Protein AF-A0A962L846-F1 (afdb_monomer)

Radius of gyration: 49.69 Å; Cα contacts (8 Å, |Δi|>4): 137; chains: 1; bounding box: 98×98×112 Å

Solvent-accessible surface area (backbone atoms only — not comparable to full-atom values): 11652 Å² total; per-residue (Å²): 132,90,79,90,72,85,80,80,71,79,87,70,81,76,87,69,78,81,70,77,70,81,78,79,77,70,55,70,68,58,56,50,51,52,52,50,53,50,50,53,51,52,52,50,53,52,49,50,52,50,52,52,50,53,51,51,50,51,51,50,53,52,51,50,54,52,50,61,67,45,52,71,59,78,49,41,64,62,52,52,51,52,52,51,52,50,50,54,47,55,51,48,51,55,50,50,51,54,49,24,67,75,47,45,65,66,41,38,55,52,50,52,53,52,45,68,67,50,65,80,58,88,68,59,38,40,37,37,22,12,57,76,36,44,54,55,36,52,56,53,48,68,73,64,58,84,61,83,85,66,64,64,45,82,42,75,33,82,88,44,56,53,60,19,36,34,41,37,45,92,89,50,76,46,76,48,33,56,69,52,53,49,50,54,53,48,50,55,50,50,56,51,62,77,63,57,78,83,132

Nearest PDB structures (foldseek):
  5b0o-assembly2_F  TM=8.147E-01  e=3.278E-07  Salmonella enterica subsp. enterica serovar Typhimurium str. LT2
  5b0o-assembly4_H  TM=7.219E-01  e=2.773E-05  Salmonella enterica subsp. enterica serovar Typhimurium str. LT2
  8y6v-assembly1_a  TM=5.642E-01  e=3.777E-01  Phikzvirus phiKZ
  9b9q-assembly1_A  TM=4.901E-01  e=1.282E+00  Myxococcus xanthus DK 1622

Sequence (199 aa):
MSDTGEIIQLWQAPFFEQTETPQVEIPVAELRAVAQAHGFQSGREEGLAQGLAEAKEIVHRMAAVADELAQPFRGLDAQVTRELARMAMLLAQQIVRRELAIDSTVVADIVAQAMSTLYKLDGELVVFLNPADAACVRELTAASGVLDGKSWKIVEDASLSPGGCQVKTPTSFVDGSVEKQMEVIFANLIDACDNLPEP

Secondary structure (DSSP, 8-state):
--------PPPPPP-------------HHHHHHHHHHHHHHHHHHHHHHHHHHHHHHHHHHHHHHHHHHHGGGTTHHHHHHHHHHHHHHHHHHHHHHHHHHH-THHHHHHHHHHHHHHTTS-S-EEEEE-HHHHHHHHHHHHHH-TTTTS-EEEEE-TTSPTT-EEEE-SS-EEEE-HHHHHHHHHHHHHHHHHTPPP-

Structure (mmCIF, N/CA/C/O backbone):
data_AF-A0A962L846-F1
#
_entry.id   AF-A0A962L846-F1
#
loop_
_atom_site.group_PDB
_atom_site.id
_atom_site.type_symbol
_atom_site.label_atom_id
_atom_site.label_alt_id
_atom_site.label_comp_id
_atom_site.label_asym_id
_atom_site.label_entity_id
_atom_site.label_seq_id
_atom_site.pdbx_PDB_ins_code
_atom_site.Cartn_x
_atom_site.Cartn_y
_atom_site.Cartn_z
_atom_site.occupancy
_atom_site.B_iso_or_equiv
_atom_site.auth_seq_id
_atom_site.auth_comp_id
_atom_site.auth_asym_id
_atom_site.auth_atom_id
_atom_site.pdbx_PDB_model_num
ATOM 1 N N . MET A 1 1 ? 72.647 87.310 -60.311 1.00 38.88 1 MET A N 1
ATOM 2 C CA . MET A 1 1 ? 72.137 87.277 -58.927 1.00 38.88 1 MET A CA 1
ATOM 3 C C . MET A 1 1 ? 71.158 86.128 -58.857 1.00 38.88 1 MET A C 1
ATOM 5 O O . MET A 1 1 ? 70.461 85.902 -59.836 1.00 38.88 1 MET A O 1
ATOM 9 N N . SER A 1 2 ? 71.253 85.376 -57.771 1.00 44.19 2 SER A N 1
ATOM 10 C CA . SER A 1 2 ? 70.487 84.194 -57.381 1.00 44.19 2 SER A CA 1
ATOM 11 C C . SER A 1 2 ? 69.023 84.213 -57.829 1.00 44.19 2 SER A C 1
ATOM 13 O O . SER A 1 2 ? 68.409 85.269 -57.763 1.00 44.19 2 SER A O 1
ATOM 15 N N . ASP A 1 3 ? 68.451 83.071 -58.211 1.00 42.88 3 ASP A N 1
ATOM 16 C CA . ASP A 1 3 ? 67.553 82.339 -57.309 1.00 42.88 3 ASP A CA 1
ATOM 17 C C . ASP A 1 3 ? 67.085 81.006 -57.924 1.00 42.88 3 ASP A C 1
ATOM 19 O O . ASP A 1 3 ? 66.873 80.858 -59.126 1.00 42.88 3 ASP A O 1
ATOM 23 N N . THR A 1 4 ? 66.978 80.052 -57.019 1.00 51.06 4 THR A N 1
ATOM 24 C CA . THR A 1 4 ? 66.277 78.776 -56.984 1.00 51.06 4 THR A CA 1
ATOM 25 C C . THR A 1 4 ? 65.078 78.654 -57.932 1.00 51.06 4 THR A C 1
ATOM 27 O O . THR A 1 4 ? 64.036 79.273 -57.745 1.00 51.06 4 THR A O 1
ATOM 30 N N . GLY A 1 5 ? 65.187 77.747 -58.898 1.00 47.22 5 GLY A N 1
ATOM 31 C CA . GLY A 1 5 ? 64.045 77.067 -59.498 1.00 47.22 5 GLY A CA 1
ATOM 32 C C . GLY A 1 5 ? 64.318 75.578 -59.389 1.00 47.22 5 GLY A C 1
ATOM 33 O O . GLY A 1 5 ? 65.024 75.024 -60.228 1.00 47.22 5 GLY A O 1
ATOM 34 N N . GLU A 1 6 ? 63.864 74.966 -58.296 1.00 55.84 6 GLU A N 1
ATOM 35 C CA . GLU A 1 6 ? 63.982 73.531 -58.054 1.00 55.84 6 GLU A CA 1
ATOM 36 C C . GLU A 1 6 ? 63.501 72.761 -59.290 1.00 55.84 6 GLU A C 1
ATOM 38 O O . GLU A 1 6 ? 62.393 72.947 -59.795 1.00 55.84 6 GLU A O 1
ATOM 43 N N . ILE A 1 7 ? 64.413 71.955 -59.824 1.00 60.78 7 ILE A N 1
ATOM 44 C CA . ILE A 1 7 ? 64.276 71.238 -61.082 1.00 60.78 7 ILE A CA 1
ATOM 45 C C . ILE A 1 7 ? 63.231 70.143 -60.875 1.00 60.78 7 ILE A C 1
ATOM 47 O O . ILE A 1 7 ? 63.530 69.080 -60.332 1.00 60.78 7 ILE A O 1
ATOM 51 N N . ILE A 1 8 ? 62.008 70.377 -61.345 1.00 63.19 8 ILE A N 1
ATOM 52 C CA . ILE A 1 8 ? 61.020 69.310 -61.492 1.00 63.19 8 ILE A CA 1
ATOM 53 C C . ILE A 1 8 ? 61.398 68.531 -62.756 1.00 63.19 8 ILE A C 1
ATOM 55 O O . ILE A 1 8 ? 60.975 68.863 -63.863 1.00 63.19 8 ILE A O 1
ATOM 59 N N . GLN A 1 9 ? 62.244 67.509 -62.605 1.00 70.25 9 GLN A N 1
ATOM 60 C CA . GLN A 1 9 ? 62.365 66.470 -63.628 1.00 70.25 9 GLN A CA 1
ATOM 61 C C . GLN A 1 9 ? 61.015 65.753 -63.700 1.00 70.25 9 GLN A C 1
ATOM 63 O O . GLN A 1 9 ? 60.532 65.242 -62.686 1.00 70.25 9 GLN A O 1
ATOM 68 N N . LEU A 1 10 ? 60.394 65.735 -64.885 1.00 66.19 10 LEU A N 1
ATOM 69 C CA . LEU A 1 10 ? 59.218 64.904 -65.126 1.00 66.19 10 LEU A CA 1
ATOM 70 C C . LEU A 1 10 ? 59.590 63.467 -64.756 1.00 66.19 10 LEU A C 1
ATOM 72 O O . LEU A 1 10 ? 60.544 62.916 -65.305 1.00 66.19 10 LEU A O 1
ATOM 76 N N . TRP A 1 11 ? 58.854 62.876 -63.818 1.00 78.25 11 TRP A N 1
ATOM 77 C CA . TRP A 1 11 ? 59.073 61.490 -63.439 1.00 78.25 11 TRP A CA 1
ATOM 78 C C . TRP A 1 11 ? 58.942 60.598 -64.682 1.00 78.25 11 TRP A C 1
ATOM 80 O O . TRP A 1 11 ? 57.891 60.565 -65.324 1.00 78.25 11 TRP A O 1
ATOM 90 N N . GLN A 1 12 ? 60.020 59.896 -65.031 1.00 74.19 12 GLN A N 1
ATOM 91 C CA . GLN A 1 12 ? 60.002 58.807 -66.000 1.00 74.19 12 GLN A CA 1
ATOM 92 C C . GLN A 1 12 ? 60.030 57.497 -65.222 1.00 74.19 12 GLN A C 1
ATOM 94 O O . GLN A 1 12 ? 60.928 57.275 -64.408 1.00 74.19 12 GLN A O 1
ATOM 99 N N . ALA A 1 13 ? 59.040 56.640 -65.471 1.00 74.25 13 ALA A N 1
ATOM 100 C CA . ALA A 1 13 ? 59.028 55.298 -64.912 1.00 74.25 13 ALA A CA 1
ATOM 101 C C . ALA A 1 13 ? 60.342 54.588 -65.293 1.00 74.25 13 ALA A C 1
ATOM 103 O O . ALA A 1 13 ? 60.663 54.543 -66.485 1.00 74.25 13 ALA A O 1
ATOM 104 N N . PRO A 1 14 ? 61.115 54.051 -64.330 1.00 74.00 14 PRO A N 1
ATOM 105 C CA . PRO A 1 14 ? 62.287 53.257 -64.662 1.00 74.00 14 PRO A CA 1
ATOM 106 C C . PRO A 1 14 ? 61.841 52.059 -65.502 1.00 74.00 14 PRO A C 1
ATOM 108 O O . PRO A 1 14 ? 60.817 51.436 -65.214 1.00 74.00 14 PRO A O 1
ATOM 111 N N . PHE A 1 15 ? 62.581 51.772 -66.573 1.00 67.00 15 PHE A N 1
ATOM 112 C CA . PHE A 1 15 ? 62.302 50.625 -67.425 1.00 67.00 15 PHE A CA 1
ATOM 113 C C . PHE A 1 15 ? 62.498 49.352 -66.599 1.00 67.00 15 PHE A C 1
ATOM 115 O O . PHE A 1 15 ? 63.623 48.984 -66.265 1.00 67.00 15 PHE A O 1
ATOM 122 N N . PHE A 1 16 ? 61.392 48.710 -66.234 1.00 66.12 16 PHE A N 1
ATOM 123 C CA . PHE A 1 16 ? 61.413 47.364 -65.693 1.00 66.12 16 PHE A CA 1
ATOM 124 C C . PHE A 1 16 ? 61.515 46.407 -66.878 1.00 66.12 16 PHE A C 1
ATOM 126 O O . PHE A 1 16 ? 60.635 46.403 -67.741 1.00 66.12 16 PHE A O 1
ATOM 133 N N . GLU A 1 17 ? 62.581 45.605 -66.927 1.00 62.72 17 GLU A N 1
ATOM 134 C CA . GLU A 1 17 ? 62.575 44.386 -67.735 1.00 62.72 17 GLU A CA 1
ATOM 135 C C . GLU A 1 17 ? 61.303 43.621 -67.378 1.00 62.72 17 GLU A C 1
ATOM 137 O O . GLU A 1 17 ? 61.024 43.384 -66.199 1.00 62.72 17 GLU A O 1
ATOM 142 N N . GLN A 1 18 ? 60.497 43.301 -68.390 1.00 61.69 18 GLN A N 1
ATOM 143 C CA . GLN A 1 18 ? 59.394 42.374 -68.218 1.00 61.69 18 GLN A CA 1
ATOM 144 C C . GLN A 1 18 ? 60.017 41.062 -67.752 1.00 61.69 18 GLN A C 1
ATOM 146 O O . GLN A 1 18 ? 60.546 40.299 -68.554 1.00 61.69 18 GLN A O 1
ATOM 151 N N . THR A 1 19 ? 60.003 40.814 -66.445 1.00 53.78 19 THR A N 1
ATOM 152 C CA . THR A 1 19 ? 60.177 39.466 -65.939 1.00 53.78 19 THR A CA 1
ATOM 153 C C . THR A 1 19 ? 59.020 38.687 -66.535 1.00 53.78 19 THR A C 1
ATOM 155 O O . THR A 1 19 ? 57.864 38.960 -66.214 1.00 53.78 19 THR A O 1
ATOM 158 N N . GLU A 1 20 ? 59.326 37.791 -67.479 1.00 55.75 20 GLU A N 1
ATOM 159 C CA . GLU A 1 20 ? 58.406 36.741 -67.901 1.00 55.75 20 GLU A CA 1
ATOM 160 C C . GLU A 1 20 ? 57.853 36.149 -66.612 1.00 55.75 20 GLU A C 1
ATOM 162 O O . GLU A 1 20 ? 58.571 35.513 -65.835 1.00 55.75 20 GLU A O 1
ATOM 167 N N . THR A 1 21 ? 56.595 36.464 -66.315 1.00 51.06 21 THR A N 1
ATOM 168 C CA . THR A 1 21 ? 55.894 35.806 -65.232 1.00 51.06 21 THR A CA 1
ATOM 169 C C . THR A 1 21 ? 55.977 34.330 -65.576 1.00 51.06 21 THR A C 1
ATOM 171 O O . THR A 1 21 ? 55.553 33.971 -66.676 1.00 51.06 21 THR A O 1
ATOM 174 N N . PRO A 1 22 ? 56.563 33.470 -64.721 1.00 55.31 22 PRO A N 1
ATOM 175 C CA . PRO A 1 22 ? 56.600 32.053 -65.021 1.00 55.31 22 PRO A CA 1
ATOM 176 C C . PRO A 1 22 ? 55.148 31.606 -65.174 1.00 55.31 22 PRO A C 1
ATOM 178 O O . PRO A 1 22 ? 54.398 31.540 -64.198 1.00 55.31 22 PRO A O 1
ATOM 181 N N . GLN A 1 23 ? 54.724 31.393 -66.421 1.00 56.53 23 GLN A N 1
ATOM 182 C CA . GLN A 1 23 ? 53.413 30.863 -66.736 1.00 56.53 23 GLN A CA 1
ATOM 183 C C . GLN A 1 23 ? 53.464 29.400 -66.325 1.00 56.53 23 GLN A C 1
ATOM 185 O O . GLN A 1 23 ? 53.879 28.529 -67.084 1.00 56.53 23 GLN A O 1
ATOM 190 N N . VAL A 1 24 ? 53.098 29.133 -65.074 1.00 62.62 24 VAL A N 1
ATOM 191 C CA . VAL A 1 24 ? 52.807 27.776 -64.628 1.00 62.62 24 VAL A CA 1
ATOM 192 C C . VAL A 1 24 ? 51.498 27.380 -65.310 1.00 62.62 24 VAL A C 1
ATOM 194 O O . VAL A 1 24 ? 50.413 27.534 -64.752 1.00 62.62 24 VAL A O 1
ATOM 197 N N . GLU A 1 25 ? 51.588 26.938 -66.564 1.00 61.12 25 GLU A N 1
ATOM 198 C CA . GLU A 1 25 ? 50.485 26.312 -67.286 1.00 61.12 25 GLU A CA 1
ATOM 199 C C . GLU A 1 25 ? 50.239 24.938 -66.669 1.00 61.12 25 GLU A C 1
ATOM 201 O O . GLU A 1 25 ? 50.739 23.916 -67.134 1.00 61.12 25 GLU A O 1
ATOM 206 N N . ILE A 1 26 ? 49.481 24.904 -65.573 1.00 64.56 26 ILE A N 1
ATOM 207 C CA . ILE A 1 26 ? 48.953 23.640 -65.068 1.00 64.56 26 ILE A CA 1
ATOM 208 C C . ILE A 1 26 ? 47.960 23.138 -66.125 1.00 64.56 26 ILE A C 1
ATOM 210 O O . ILE A 1 26 ? 46.996 23.853 -66.431 1.00 64.56 26 ILE A O 1
ATOM 214 N N . PRO A 1 27 ? 48.146 21.933 -66.690 1.00 80.81 27 PRO A N 1
ATOM 215 C CA . PRO A 1 27 ? 47.215 21.387 -67.661 1.00 80.81 27 PRO A CA 1
ATOM 216 C C . PRO A 1 27 ? 45.807 21.355 -67.060 1.00 80.81 27 PRO A C 1
ATOM 218 O O . PRO A 1 27 ? 45.586 20.796 -65.986 1.00 80.81 27 PRO A O 1
ATOM 221 N N . VAL A 1 28 ? 44.824 21.920 -67.766 1.00 80.50 28 VAL A N 1
ATOM 222 C CA . VAL A 1 28 ? 43.424 22.019 -67.300 1.00 80.50 28 VAL A CA 1
ATOM 223 C C . VAL A 1 28 ? 42.855 20.656 -66.864 1.00 80.50 28 VAL A C 1
ATOM 225 O O . VAL A 1 28 ? 42.007 20.583 -65.975 1.00 80.50 28 VAL A O 1
ATOM 228 N N . ALA A 1 29 ? 43.343 19.562 -67.456 1.00 83.12 29 ALA A N 1
ATOM 229 C CA . ALA A 1 29 ? 42.991 18.195 -67.080 1.00 83.12 29 ALA A CA 1
ATOM 230 C C . ALA A 1 29 ? 43.442 17.817 -65.656 1.00 83.12 29 ALA A C 1
ATOM 232 O O . ALA A 1 29 ? 42.687 17.182 -64.922 1.00 83.12 29 ALA A O 1
ATOM 233 N N . GLU A 1 30 ? 44.640 18.235 -65.253 1.00 83.75 30 GLU A N 1
ATOM 234 C CA . GLU A 1 30 ? 45.233 17.933 -63.950 1.00 83.75 30 GLU A CA 1
ATOM 235 C C . GLU A 1 30 ? 44.530 18.727 -62.839 1.00 83.75 30 GLU A C 1
ATOM 237 O O . GLU A 1 30 ? 44.128 18.162 -61.822 1.00 83.75 30 GLU A O 1
ATOM 242 N N . LEU A 1 31 ? 44.223 20.004 -63.099 1.00 85.75 31 LEU A N 1
ATOM 243 C CA . LEU A 1 31 ? 43.403 20.834 -62.211 1.00 85.75 31 LEU A CA 1
ATOM 244 C C . LEU A 1 31 ? 42.002 20.235 -61.998 1.00 85.75 31 LEU A C 1
ATOM 246 O O . LEU A 1 31 ? 41.483 20.222 -60.881 1.00 85.75 31 LEU A O 1
ATOM 250 N N . ARG A 1 32 ? 41.392 19.697 -63.062 1.00 88.81 32 ARG A N 1
ATOM 251 C CA . ARG A 1 32 ? 40.075 19.050 -62.990 1.00 88.81 32 ARG A CA 1
ATOM 252 C C . ARG A 1 32 ? 40.116 17.761 -62.172 1.00 88.81 32 ARG A C 1
ATOM 254 O O . ARG A 1 32 ? 39.193 17.525 -61.397 1.00 88.81 32 ARG A O 1
ATOM 261 N N . ALA A 1 33 ? 41.168 16.957 -62.318 1.00 89.44 33 ALA A N 1
ATOM 262 C CA . ALA A 1 33 ? 41.351 15.729 -61.548 1.00 89.44 33 ALA A CA 1
ATOM 263 C C . ALA A 1 33 ? 41.526 16.019 -60.048 1.00 89.44 33 ALA A C 1
ATOM 265 O O . ALA A 1 33 ? 40.864 15.388 -59.224 1.00 89.44 33 ALA A O 1
ATOM 266 N N . VAL A 1 34 ? 42.337 17.023 -59.693 1.00 90.50 34 VAL A N 1
ATOM 267 C CA . VAL A 1 34 ? 42.520 17.457 -58.296 1.00 90.50 34 VAL A CA 1
ATOM 268 C C . VAL A 1 34 ? 41.212 17.993 -57.709 1.00 90.50 34 VAL A C 1
ATOM 270 O O . VAL A 1 34 ? 40.826 17.591 -56.613 1.00 90.50 34 VAL A O 1
ATOM 273 N N . ALA A 1 35 ? 40.482 18.836 -58.446 1.00 91.31 35 ALA A N 1
ATOM 274 C CA . ALA A 1 35 ? 39.194 19.365 -57.998 1.00 91.31 35 ALA A CA 1
ATOM 275 C C . ALA A 1 35 ? 38.137 18.262 -57.801 1.00 91.31 35 ALA A C 1
ATOM 277 O O . ALA A 1 35 ? 37.380 18.300 -56.832 1.00 91.31 35 ALA A O 1
ATOM 278 N N . GLN A 1 36 ? 38.098 17.257 -58.684 1.00 93.44 36 GLN A N 1
ATOM 279 C CA . GLN A 1 36 ? 37.201 16.106 -58.551 1.00 93.44 36 GLN A CA 1
ATOM 280 C C . GLN A 1 36 ? 37.561 15.230 -57.349 1.00 93.44 36 GLN A C 1
ATOM 282 O O . GLN A 1 36 ? 36.668 14.860 -56.592 1.00 93.44 36 GLN A O 1
ATOM 287 N N . ALA A 1 37 ? 38.846 14.925 -57.148 1.00 93.62 37 ALA A N 1
ATOM 288 C CA . ALA A 1 37 ? 39.304 14.135 -56.007 1.00 93.62 37 ALA A CA 1
ATOM 289 C C . ALA A 1 37 ? 39.001 14.843 -54.678 1.00 93.62 37 ALA A C 1
ATOM 291 O O . ALA A 1 37 ? 38.439 14.233 -53.769 1.00 93.62 37 ALA A O 1
ATOM 292 N N . HIS A 1 38 ? 39.292 16.144 -54.598 1.00 93.44 38 HIS A N 1
ATOM 293 C CA . HIS A 1 38 ? 38.995 16.959 -53.423 1.00 93.44 38 HIS A CA 1
ATOM 294 C C . HIS A 1 38 ? 37.485 17.053 -53.160 1.00 93.44 38 HIS A C 1
ATOM 296 O O . 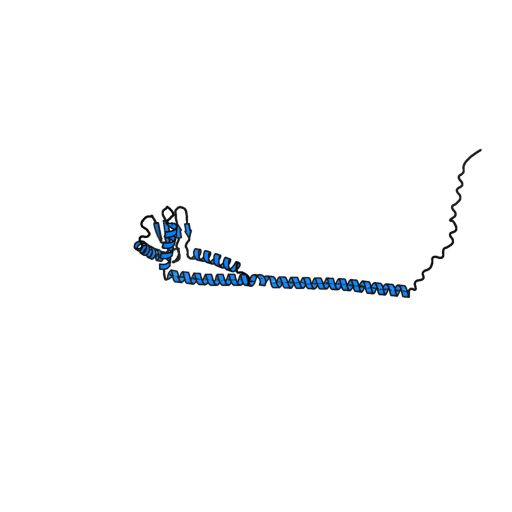HIS A 1 38 ? 37.040 16.843 -52.035 1.00 93.44 38 HIS A O 1
ATOM 302 N N . GLY A 1 39 ? 36.675 17.309 -54.194 1.00 94.56 39 GLY A N 1
ATOM 303 C CA . GLY A 1 39 ? 35.215 17.361 -54.067 1.00 94.56 39 GLY A CA 1
ATOM 304 C C . GLY A 1 39 ? 34.604 16.021 -53.651 1.00 94.56 39 GLY A C 1
ATOM 305 O O . GLY A 1 39 ? 33.706 15.989 -52.814 1.00 94.56 39 GLY A O 1
ATOM 306 N N . PHE A 1 40 ? 35.122 14.908 -54.178 1.00 95.62 40 PHE A N 1
ATOM 307 C CA . PHE A 1 40 ? 34.694 13.566 -53.783 1.00 95.62 40 PHE A CA 1
ATOM 308 C C . PHE A 1 40 ? 35.039 13.266 -52.322 1.00 95.62 40 PHE A C 1
ATOM 310 O O . PHE A 1 40 ? 34.213 12.712 -51.598 1.00 95.62 40 PHE A O 1
ATOM 317 N N . GLN A 1 41 ? 36.239 13.644 -51.877 1.00 95.69 41 GLN A N 1
ATOM 318 C CA . GLN A 1 41 ? 36.660 13.428 -50.498 1.00 95.69 41 GLN A CA 1
ATOM 319 C C . GLN A 1 41 ? 35.863 14.295 -49.512 1.00 95.69 41 GLN A C 1
ATOM 321 O O . GLN A 1 41 ? 35.310 13.743 -48.563 1.00 95.69 41 GLN A O 1
ATOM 326 N N . SER A 1 42 ? 35.700 15.594 -49.792 1.00 94.94 42 SER A N 1
ATOM 327 C CA . SER A 1 42 ? 34.868 16.503 -48.984 1.00 94.94 42 SER A CA 1
ATOM 328 C C . SER A 1 42 ? 33.425 16.006 -48.903 1.00 94.94 42 SER A C 1
ATOM 330 O O . SER A 1 42 ? 32.889 15.832 -47.815 1.00 94.94 42 SER A O 1
ATOM 332 N N . GLY A 1 43 ? 32.816 15.662 -50.045 1.00 96.19 43 GLY A N 1
ATOM 333 C CA . GLY A 1 43 ? 31.439 15.165 -50.083 1.00 96.19 43 GLY A CA 1
ATOM 334 C C . GLY A 1 43 ? 31.252 13.837 -49.342 1.00 96.19 43 GLY A C 1
ATOM 335 O O . GLY A 1 43 ? 30.210 13.609 -48.729 1.00 96.19 43 GLY A O 1
ATOM 336 N N . ARG A 1 44 ? 32.268 12.964 -49.343 1.00 96.25 44 ARG A N 1
ATOM 337 C CA . ARG A 1 44 ? 32.248 11.718 -48.567 1.00 96.25 44 ARG A CA 1
ATOM 338 C C . ARG A 1 44 ? 32.320 11.980 -47.063 1.00 96.25 44 ARG A C 1
ATOM 340 O O . ARG A 1 44 ? 31.596 11.329 -46.313 1.00 96.25 44 ARG A O 1
ATOM 347 N N . GLU A 1 45 ? 33.193 12.882 -46.626 1.00 96.31 45 GLU A N 1
ATOM 348 C CA . GLU A 1 45 ? 33.349 13.240 -45.212 1.00 96.31 45 GLU A CA 1
ATOM 349 C C . GLU A 1 45 ? 32.100 13.955 -44.680 1.00 96.31 45 GLU A C 1
ATOM 351 O O . GLU A 1 45 ? 31.566 13.566 -43.640 1.00 96.31 45 GLU A O 1
ATOM 356 N N . GLU A 1 46 ? 31.571 14.920 -45.435 1.00 95.69 46 GLU A N 1
ATOM 357 C CA . GLU A 1 46 ? 30.329 15.633 -45.121 1.00 95.69 46 GLU A CA 1
ATOM 358 C C . GLU A 1 46 ? 29.125 14.686 -45.076 1.00 95.69 46 GLU A C 1
ATOM 360 O O . GLU A 1 46 ? 28.365 14.709 -44.108 1.00 95.69 46 GLU A O 1
ATOM 365 N N . GLY A 1 47 ? 28.975 13.802 -46.069 1.00 96.69 47 GLY A N 1
ATOM 366 C CA . GLY A 1 47 ? 27.887 12.824 -46.106 1.00 96.69 47 GLY A CA 1
ATOM 367 C C . GLY A 1 47 ? 27.954 11.814 -44.957 1.00 96.69 47 GLY A C 1
ATOM 368 O O . GLY A 1 47 ? 26.927 11.471 -44.372 1.00 96.69 47 GLY A O 1
ATOM 369 N N . LEU A 1 48 ? 29.159 11.372 -44.575 1.00 97.06 48 LEU A N 1
ATOM 370 C CA . LEU A 1 48 ? 29.347 10.507 -43.409 1.00 97.06 48 LEU A CA 1
ATOM 371 C C . LEU A 1 48 ? 28.979 11.237 -42.112 1.00 97.06 48 LEU A C 1
ATOM 373 O O . LEU A 1 48 ? 28.290 10.670 -41.264 1.00 97.06 48 LEU A O 1
ATOM 377 N N . ALA A 1 49 ? 29.418 12.488 -41.953 1.00 96.81 49 ALA A N 1
ATOM 378 C CA . ALA A 1 49 ? 29.118 13.294 -40.775 1.00 96.81 49 ALA A CA 1
ATOM 379 C C . ALA A 1 49 ? 27.612 13.572 -40.639 1.00 96.81 49 ALA A C 1
ATOM 381 O O . ALA A 1 49 ? 27.060 13.400 -39.551 1.00 96.81 49 ALA A O 1
ATOM 382 N N . GLN A 1 50 ? 26.943 13.933 -41.738 1.00 96.69 50 GLN A N 1
ATOM 383 C CA . GLN A 1 50 ? 25.492 14.140 -41.782 1.00 96.69 50 GLN A CA 1
ATOM 384 C C . GLN A 1 50 ? 24.734 12.848 -41.473 1.00 96.69 50 GLN A C 1
ATOM 386 O O . GLN A 1 50 ? 23.902 12.838 -40.569 1.00 96.69 50 GLN A O 1
ATOM 391 N N . GLY A 1 51 ? 25.086 11.733 -42.121 1.00 96.75 51 GLY A N 1
ATOM 392 C CA . GLY A 1 51 ? 24.439 10.443 -41.869 1.00 96.75 51 GLY A CA 1
ATOM 393 C C . GLY A 1 51 ? 24.596 9.969 -40.420 1.00 96.75 51 GLY A C 1
ATOM 394 O O . GLY A 1 51 ? 23.652 9.449 -39.826 1.00 96.75 51 GLY A O 1
ATOM 395 N N . LEU A 1 52 ? 25.763 10.195 -39.805 1.00 97.12 52 LEU A N 1
ATOM 396 C CA . LEU A 1 52 ? 25.973 9.906 -38.383 1.00 97.12 52 LEU A CA 1
ATOM 397 C C . LEU A 1 52 ? 25.144 10.816 -37.470 1.00 97.12 52 LEU A C 1
ATOM 399 O O . LEU A 1 52 ? 24.679 10.355 -36.427 1.00 97.12 52 LEU A O 1
ATOM 403 N N . ALA A 1 53 ? 24.977 12.091 -37.825 1.00 96.69 53 ALA A N 1
ATOM 404 C CA . ALA A 1 53 ? 24.149 13.023 -37.066 1.00 96.69 53 ALA A CA 1
ATOM 405 C C . ALA A 1 53 ? 22.665 12.626 -37.123 1.00 96.69 53 ALA A C 1
ATOM 407 O O . ALA A 1 53 ? 22.032 12.499 -36.076 1.00 96.69 53 ALA A O 1
ATOM 408 N N . GLU A 1 54 ? 22.144 12.330 -38.314 1.00 97.06 54 GLU A N 1
ATOM 409 C CA . GLU A 1 54 ? 20.764 11.874 -38.517 1.00 97.06 54 GLU A CA 1
ATOM 410 C C . GLU A 1 54 ? 20.492 10.548 -37.797 1.00 97.06 54 GLU A C 1
ATOM 412 O O . GLU A 1 54 ? 19.496 10.413 -37.084 1.00 97.06 54 GLU A O 1
ATOM 417 N N . ALA A 1 55 ? 21.404 9.575 -37.904 1.00 96.62 55 ALA A N 1
ATOM 418 C CA . ALA A 1 55 ? 21.269 8.295 -37.214 1.00 96.62 55 ALA A CA 1
ATOM 419 C C . ALA A 1 55 ? 21.225 8.469 -35.688 1.00 96.62 55 ALA A C 1
ATOM 421 O O . ALA A 1 55 ? 20.395 7.851 -35.019 1.00 96.62 55 ALA A O 1
ATOM 422 N N . LYS A 1 56 ? 22.081 9.336 -35.128 1.00 96.75 56 LYS A N 1
ATOM 423 C CA . LYS A 1 56 ? 22.057 9.663 -33.693 1.00 96.75 56 LYS A CA 1
ATOM 424 C C . LYS A 1 56 ? 20.737 10.296 -33.281 1.00 96.75 56 LYS A C 1
ATOM 426 O O . LYS A 1 56 ? 20.209 9.944 -32.230 1.00 96.75 56 LYS A O 1
ATOM 431 N N . GLU A 1 57 ? 20.199 11.199 -34.093 1.00 96.94 57 GLU A N 1
ATOM 432 C CA . GLU A 1 57 ? 18.919 11.839 -33.810 1.00 96.94 57 GLU A CA 1
ATOM 433 C C . GLU A 1 57 ? 17.767 10.825 -33.809 1.00 96.94 57 GLU A C 1
ATOM 435 O O . GLU A 1 57 ? 16.947 10.824 -32.891 1.00 96.94 57 GLU A O 1
ATOM 440 N N . ILE A 1 58 ? 17.736 9.909 -34.781 1.00 96.44 58 ILE A N 1
ATOM 441 C CA . ILE A 1 58 ? 16.733 8.838 -34.849 1.00 96.44 58 ILE A CA 1
ATOM 442 C C . ILE A 1 58 ? 16.824 7.929 -33.620 1.00 96.44 58 ILE A C 1
ATOM 444 O O . ILE A 1 58 ? 15.803 7.656 -32.989 1.00 96.44 58 ILE A O 1
ATOM 448 N N . VAL A 1 59 ? 18.032 7.496 -33.246 1.00 97.00 59 VAL A N 1
ATOM 449 C CA . VAL A 1 59 ? 18.247 6.666 -32.050 1.00 97.00 59 VAL A CA 1
ATOM 450 C C . VAL A 1 59 ? 17.798 7.403 -30.791 1.00 97.00 59 VAL A C 1
ATOM 452 O O . VAL A 1 59 ? 17.134 6.808 -29.946 1.00 97.00 59 VAL A O 1
ATOM 455 N N . HIS A 1 60 ? 18.100 8.697 -30.673 1.00 96.19 60 HIS A N 1
ATOM 456 C CA . HIS A 1 60 ? 17.683 9.496 -29.525 1.00 96.19 60 HIS A CA 1
ATOM 457 C C . HIS A 1 60 ? 16.157 9.615 -29.433 1.00 96.19 60 HIS A C 1
ATOM 459 O O . HIS A 1 60 ? 15.590 9.411 -28.362 1.00 96.19 60 HIS A O 1
ATOM 465 N N . ARG A 1 61 ? 15.478 9.859 -30.561 1.00 96.00 61 ARG A N 1
ATOM 466 C CA . ARG A 1 61 ? 14.008 9.875 -30.619 1.00 96.00 61 ARG A CA 1
ATOM 467 C C . ARG A 1 61 ? 13.413 8.517 -30.253 1.00 96.00 61 ARG A C 1
ATOM 469 O O . ARG A 1 61 ? 12.464 8.466 -29.481 1.00 96.00 61 ARG A O 1
ATOM 476 N N . MET A 1 62 ? 13.973 7.419 -30.761 1.00 96.19 62 MET A N 1
ATOM 477 C CA . MET A 1 62 ? 13.511 6.070 -30.416 1.00 96.19 62 MET A CA 1
ATOM 478 C C . MET A 1 62 ? 13.704 5.749 -28.934 1.00 96.19 62 MET A C 1
ATOM 480 O O . MET A 1 62 ? 12.807 5.173 -28.323 1.00 96.19 62 MET A O 1
ATOM 484 N N . ALA A 1 63 ? 14.837 6.143 -28.350 1.00 94.31 63 ALA A N 1
ATOM 485 C CA . ALA A 1 63 ? 15.087 5.982 -26.923 1.00 94.31 63 ALA A CA 1
ATOM 486 C C . ALA A 1 63 ? 14.073 6.774 -26.084 1.00 94.31 63 ALA A C 1
ATOM 488 O O . ALA A 1 63 ? 13.504 6.219 -25.151 1.00 94.31 63 ALA A O 1
ATOM 489 N N . ALA A 1 64 ? 13.775 8.020 -26.468 1.00 94.56 64 ALA A N 1
ATOM 490 C CA . ALA A 1 64 ? 12.770 8.837 -25.789 1.00 94.56 64 ALA A CA 1
ATOM 491 C C . ALA A 1 64 ? 11.373 8.194 -25.831 1.00 94.56 64 ALA A C 1
ATOM 493 O O . ALA A 1 64 ? 10.720 8.080 -24.799 1.00 94.56 64 ALA A O 1
ATOM 494 N N . VAL A 1 65 ? 10.946 7.695 -26.997 1.00 95.44 65 VAL A N 1
ATOM 495 C CA . VAL A 1 65 ? 9.665 6.978 -27.133 1.00 95.44 65 VAL A CA 1
ATOM 496 C C . VAL A 1 65 ? 9.641 5.715 -26.267 1.00 95.44 65 VAL A C 1
ATOM 498 O O . VAL A 1 65 ? 8.637 5.428 -25.619 1.00 95.44 65 VAL A O 1
ATOM 501 N N . ALA A 1 66 ? 10.735 4.951 -26.233 1.00 92.75 66 ALA A N 1
ATOM 502 C CA . ALA A 1 66 ? 10.826 3.758 -25.397 1.00 92.75 66 ALA A CA 1
ATOM 503 C C . ALA A 1 66 ? 10.742 4.096 -23.899 1.00 92.75 66 ALA A C 1
ATOM 505 O O . ALA A 1 66 ? 10.063 3.392 -23.151 1.00 92.75 66 ALA A O 1
ATOM 506 N N . ASP A 1 67 ? 11.380 5.184 -23.465 1.00 90.38 67 ASP A N 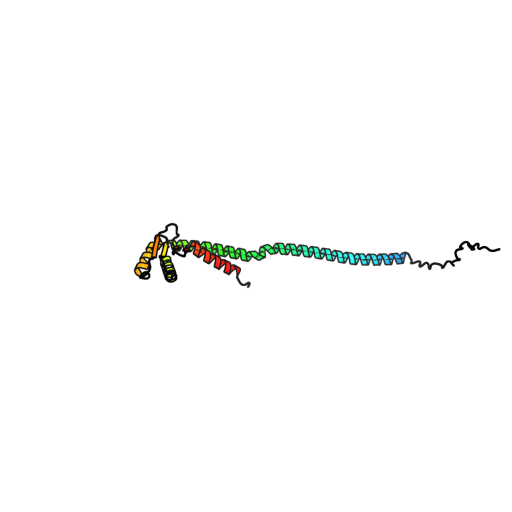1
ATOM 507 C CA . ASP A 1 67 ? 11.323 5.645 -22.078 1.00 90.38 67 ASP A CA 1
ATOM 508 C C . ASP A 1 67 ? 9.929 6.136 -21.675 1.00 90.38 67 ASP A C 1
ATOM 510 O O . ASP A 1 67 ? 9.469 5.798 -20.578 1.00 90.38 67 ASP A O 1
ATOM 514 N N . GLU A 1 68 ? 9.243 6.873 -22.554 1.00 89.31 68 GLU A N 1
ATOM 515 C CA . GLU A 1 68 ? 7.849 7.293 -22.358 1.00 89.31 68 GLU A CA 1
ATOM 516 C C . GLU A 1 68 ? 6.912 6.086 -22.244 1.00 89.31 68 GLU A C 1
ATOM 518 O O . GLU A 1 68 ? 6.053 6.047 -21.363 1.00 89.31 68 GLU A O 1
ATOM 523 N N . LEU A 1 69 ? 7.111 5.060 -23.077 1.00 88.31 69 LEU A N 1
ATOM 524 C CA . LEU A 1 69 ? 6.341 3.818 -23.000 1.00 88.31 69 LEU A CA 1
ATOM 525 C C . LEU A 1 69 ? 6.642 3.020 -21.728 1.00 88.31 69 LEU A C 1
ATOM 527 O O . LEU A 1 69 ? 5.740 2.377 -21.200 1.00 88.31 69 LEU A O 1
ATOM 531 N N . ALA A 1 70 ? 7.876 3.058 -21.220 1.00 87.56 70 ALA A N 1
ATOM 532 C CA . ALA A 1 70 ? 8.265 2.361 -19.996 1.00 87.56 70 ALA A CA 1
ATOM 533 C C . ALA A 1 70 ? 7.768 3.066 -18.723 1.00 87.56 70 ALA A C 1
ATOM 535 O O . ALA A 1 70 ? 7.500 2.409 -17.718 1.00 87.56 70 ALA A O 1
ATOM 536 N N . GLN A 1 71 ? 7.633 4.395 -18.743 1.00 82.62 71 GLN A N 1
ATOM 537 C CA . GLN A 1 71 ? 7.230 5.211 -17.594 1.00 82.62 71 GLN A CA 1
ATOM 538 C C . GLN A 1 71 ? 5.960 4.727 -16.860 1.00 82.62 71 GLN A C 1
ATOM 540 O O . GLN A 1 71 ? 6.040 4.580 -15.639 1.00 82.62 71 GLN A O 1
ATOM 545 N N . PRO A 1 72 ? 4.823 4.425 -17.523 1.00 78.44 72 PRO A N 1
ATOM 546 C CA . PRO A 1 72 ? 3.620 3.946 -16.835 1.00 78.44 72 PRO A CA 1
ATOM 547 C C . PRO A 1 72 ? 3.805 2.582 -16.156 1.00 78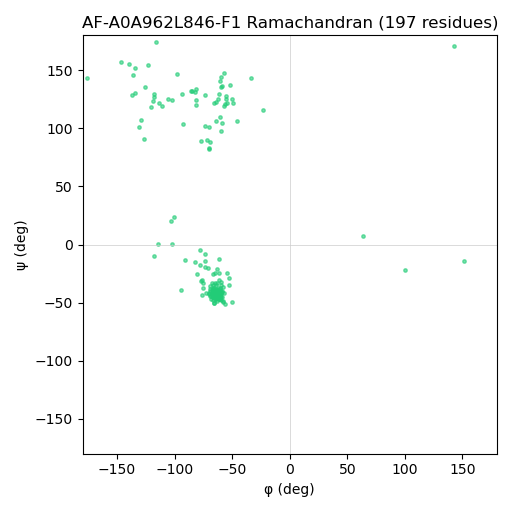.44 72 PRO A C 1
ATOM 549 O O . PRO A 1 72 ? 3.112 2.288 -15.186 1.00 78.44 72 PRO A O 1
ATOM 552 N N . PHE A 1 73 ? 4.750 1.757 -16.618 1.00 81.44 73 PHE A N 1
ATOM 553 C CA . PHE A 1 73 ? 5.009 0.446 -16.021 1.00 81.44 73 PHE A CA 1
ATOM 554 C C . PHE A 1 73 ? 5.875 0.525 -14.762 1.00 81.44 73 PHE A C 1
ATOM 556 O O . PHE A 1 73 ? 5.740 -0.330 -13.893 1.00 81.44 73 PHE A O 1
ATOM 563 N N . ARG A 1 74 ? 6.707 1.568 -14.606 1.00 78.31 74 ARG A N 1
ATOM 564 C CA . ARG A 1 74 ? 7.624 1.703 -13.453 1.00 78.31 74 ARG A CA 1
ATOM 565 C C . ARG A 1 74 ? 6.904 1.828 -12.103 1.00 78.31 74 ARG A C 1
ATOM 567 O O . ARG A 1 74 ? 7.513 1.559 -11.079 1.00 78.31 74 ARG A O 1
ATOM 574 N N . GLY A 1 75 ? 5.633 2.237 -12.093 1.00 78.25 75 GLY A N 1
ATOM 575 C CA . GLY A 1 75 ? 4.820 2.364 -10.875 1.00 78.25 75 GLY A CA 1
ATOM 576 C C . GLY A 1 75 ? 3.631 1.406 -10.800 1.00 78.25 75 GLY A C 1
ATOM 577 O O . GLY A 1 75 ? 2.875 1.460 -9.830 1.00 78.25 75 GLY A O 1
ATOM 578 N N . LEU A 1 76 ? 3.439 0.552 -11.812 1.00 85.38 76 LEU A N 1
ATOM 579 C CA . LEU A 1 76 ? 2.248 -0.288 -11.911 1.00 85.38 76 LEU A CA 1
ATOM 580 C C . LEU A 1 76 ? 2.200 -1.327 -10.788 1.00 85.38 76 LEU A C 1
ATOM 582 O O . LEU A 1 76 ? 1.147 -1.509 -10.187 1.00 85.38 76 LEU A O 1
ATOM 586 N N . ASP A 1 77 ? 3.331 -1.944 -10.449 1.00 81.56 77 ASP A N 1
ATOM 587 C CA . ASP A 1 77 ? 3.394 -2.942 -9.375 1.00 81.56 77 ASP A CA 1
ATOM 588 C C . ASP A 1 77 ? 3.052 -2.335 -8.010 1.00 81.56 77 ASP A C 1
ATOM 590 O O . ASP A 1 77 ? 2.256 -2.902 -7.257 1.00 81.56 77 ASP A O 1
ATOM 594 N N . ALA A 1 78 ? 3.573 -1.141 -7.712 1.00 81.88 78 ALA A N 1
AT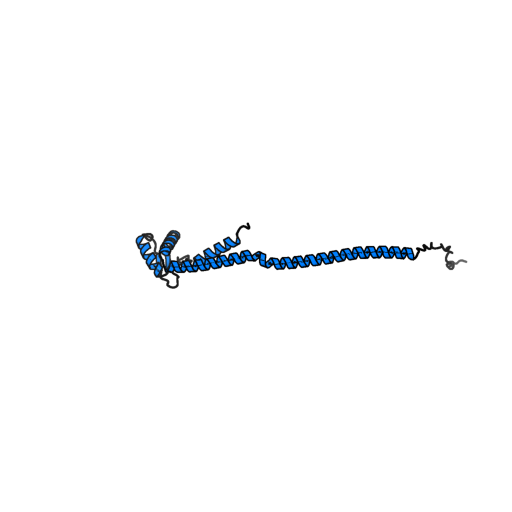OM 595 C CA . ALA A 1 78 ? 3.238 -0.413 -6.490 1.00 81.88 78 ALA A CA 1
ATOM 596 C C . ALA A 1 78 ? 1.749 -0.030 -6.456 1.00 81.88 78 ALA A C 1
ATOM 598 O O . ALA A 1 78 ? 1.078 -0.196 -5.434 1.00 81.88 78 ALA A O 1
ATOM 599 N N . GLN A 1 79 ? 1.199 0.423 -7.588 1.00 84.56 79 GLN A N 1
ATOM 600 C CA . GLN A 1 79 ? -0.218 0.760 -7.705 1.00 84.56 79 GLN A CA 1
ATOM 601 C C . GLN A 1 79 ? -1.116 -0.469 -7.503 1.00 84.56 79 GLN A C 1
ATOM 603 O O . GLN A 1 79 ? -2.074 -0.411 -6.733 1.00 84.56 79 GLN A O 1
ATOM 608 N N . VAL A 1 80 ? -0.800 -1.587 -8.157 1.00 87.88 80 VAL A N 1
ATOM 609 C CA . VAL A 1 80 ? -1.551 -2.844 -8.034 1.00 87.88 80 VAL A CA 1
ATOM 610 C C . VAL A 1 80 ? -1.474 -3.371 -6.605 1.00 87.88 80 VAL A C 1
ATOM 612 O O . VAL A 1 80 ? -2.502 -3.722 -6.031 1.00 87.88 80 VAL A O 1
ATOM 615 N N . THR A 1 81 ? -0.288 -3.367 -5.997 1.00 86.69 81 THR A N 1
ATOM 616 C CA . THR A 1 81 ? -0.093 -3.796 -4.604 1.00 86.69 81 THR A CA 1
ATOM 617 C C . THR A 1 81 ? -0.943 -2.966 -3.646 1.00 86.69 81 THR A C 1
ATOM 619 O O . THR A 1 81 ? -1.637 -3.520 -2.793 1.00 86.69 81 THR A O 1
ATOM 622 N N . ARG A 1 82 ? -0.964 -1.641 -3.826 1.00 86.50 82 ARG A N 1
ATOM 623 C CA . ARG A 1 82 ? -1.766 -0.725 -3.006 1.00 86.50 82 ARG A CA 1
ATOM 624 C C . ARG A 1 82 ? -3.264 -0.986 -3.135 1.00 86.50 82 ARG A C 1
ATOM 626 O O . ARG A 1 82 ? -3.968 -1.009 -2.126 1.00 86.50 82 ARG A O 1
ATOM 633 N N . GLU A 1 83 ? -3.760 -1.210 -4.348 1.00 89.50 83 GLU A N 1
ATOM 634 C CA . GLU A 1 83 ? -5.179 -1.512 -4.561 1.00 89.50 83 GLU A CA 1
ATOM 635 C C . GLU A 1 83 ? -5.565 -2.893 -4.014 1.00 89.50 83 GLU A C 1
ATOM 637 O O . GLU A 1 83 ? -6.616 -3.031 -3.387 1.00 89.50 83 GLU A O 1
ATOM 642 N N . LEU A 1 84 ? -4.700 -3.903 -4.143 1.00 90.69 84 LEU A N 1
ATOM 643 C CA . LEU A 1 84 ? -4.921 -5.215 -3.526 1.00 90.69 84 LEU A CA 1
ATOM 644 C C . LEU A 1 84 ? -4.960 -5.123 -1.995 1.00 90.69 84 LEU A C 1
ATOM 646 O O . LEU A 1 84 ? -5.866 -5.683 -1.374 1.00 90.69 84 LEU A O 1
ATOM 650 N N . ALA A 1 85 ? -4.033 -4.378 -1.386 1.00 87.81 85 ALA A N 1
ATOM 651 C CA . ALA A 1 85 ? -4.022 -4.135 0.056 1.00 87.81 85 ALA A CA 1
ATOM 652 C C . ALA A 1 85 ? -5.304 -3.421 0.516 1.00 87.81 85 ALA A C 1
ATOM 654 O O . ALA A 1 85 ? -5.928 -3.820 1.502 1.00 87.81 85 ALA A O 1
ATOM 655 N N . ARG A 1 86 ? -5.759 -2.414 -0.241 1.00 88.38 86 ARG A N 1
ATOM 656 C CA . ARG A 1 86 ? -7.034 -1.727 0.002 1.00 88.38 86 ARG A CA 1
ATOM 657 C C . ARG A 1 86 ? -8.224 -2.677 -0.076 1.00 88.38 86 ARG A C 1
ATOM 659 O O . ARG A 1 86 ? -9.065 -2.656 0.820 1.00 88.38 86 ARG A O 1
ATOM 666 N N . MET A 1 87 ? -8.304 -3.520 -1.102 1.00 90.94 87 MET A N 1
ATOM 667 C CA . MET A 1 87 ? -9.391 -4.494 -1.240 1.00 90.94 87 MET A CA 1
ATOM 668 C C . MET A 1 87 ? -9.406 -5.503 -0.090 1.00 90.94 87 MET A C 1
ATOM 670 O O . MET A 1 87 ? -10.463 -5.749 0.492 1.00 90.94 87 MET A O 1
ATOM 674 N N . ALA A 1 88 ? -8.245 -6.053 0.273 1.00 89.25 88 ALA A N 1
ATOM 675 C CA . ALA A 1 88 ? -8.121 -6.972 1.400 1.00 89.25 88 ALA A CA 1
ATOM 676 C C . ALA A 1 88 ? -8.582 -6.318 2.711 1.00 89.25 88 ALA A C 1
ATOM 678 O O . ALA A 1 88 ? -9.315 -6.936 3.482 1.00 89.25 88 ALA A O 1
ATOM 679 N N . MET A 1 89 ? -8.229 -5.047 2.929 1.00 86.12 89 MET A N 1
ATOM 680 C CA . MET A 1 89 ? -8.646 -4.301 4.115 1.00 86.12 89 MET A CA 1
ATOM 681 C C . MET A 1 89 ? -10.155 -4.047 4.155 1.00 86.12 89 MET A C 1
ATOM 683 O O . MET A 1 89 ? -10.776 -4.218 5.200 1.00 86.12 89 MET A O 1
ATOM 687 N N . LEU A 1 90 ? -10.774 -3.683 3.028 1.00 87.81 90 LEU A N 1
ATOM 688 C CA . LEU A 1 90 ? -12.229 -3.500 2.957 1.00 87.81 90 LEU A CA 1
ATOM 689 C C . LEU A 1 90 ? -12.977 -4.797 3.292 1.00 87.81 90 LEU A C 1
ATOM 691 O O . LEU A 1 90 ? -13.972 -4.772 4.017 1.00 87.81 90 LEU A O 1
ATOM 695 N N . LEU A 1 91 ? -12.471 -5.937 2.816 1.00 88.75 91 LEU A N 1
ATOM 696 C CA . LEU A 1 91 ? -13.017 -7.249 3.164 1.00 88.75 91 LEU A CA 1
ATOM 697 C C . LEU A 1 91 ? -12.823 -7.564 4.650 1.00 88.75 91 LEU A C 1
ATOM 699 O O . LEU A 1 91 ? -13.775 -7.986 5.306 1.00 88.75 91 LEU A O 1
ATOM 703 N N . ALA A 1 92 ? -11.630 -7.319 5.196 1.00 86.69 92 ALA A N 1
ATOM 704 C CA . ALA A 1 92 ? -11.346 -7.515 6.615 1.00 86.69 92 ALA A CA 1
ATOM 705 C C . ALA A 1 92 ? -12.263 -6.655 7.494 1.00 86.69 92 ALA A C 1
ATOM 707 O O . ALA A 1 92 ? -12.871 -7.171 8.428 1.00 86.69 92 ALA A O 1
ATOM 708 N N . GLN A 1 93 ? -12.450 -5.377 7.155 1.00 84.25 93 GLN A N 1
ATOM 709 C CA . GLN A 1 93 ? -13.358 -4.483 7.869 1.00 84.25 93 GLN A CA 1
ATOM 710 C C . GLN A 1 93 ? -14.800 -5.001 7.835 1.00 84.25 93 GLN A C 1
ATOM 712 O O . GLN A 1 93 ? -15.478 -4.981 8.861 1.00 84.25 93 GLN A O 1
ATOM 717 N N . GLN A 1 94 ? -15.272 -5.492 6.687 1.00 86.31 94 GLN A N 1
ATOM 718 C CA . GLN A 1 94 ? -16.622 -6.042 6.568 1.00 86.31 94 GLN A CA 1
ATOM 719 C C . GLN A 1 94 ? -16.809 -7.305 7.421 1.00 86.31 94 GLN A C 1
ATOM 721 O O . GLN A 1 94 ? -17.856 -7.472 8.048 1.00 86.31 94 GLN A O 1
ATOM 726 N N . ILE A 1 95 ? -15.800 -8.179 7.464 1.00 87.19 95 ILE A N 1
ATOM 727 C CA . ILE A 1 95 ? -15.809 -9.384 8.301 1.00 87.19 95 ILE A CA 1
ATOM 728 C C . ILE A 1 95 ? -15.798 -8.991 9.779 1.00 87.19 95 ILE A C 1
ATOM 730 O O . ILE A 1 95 ? -16.673 -9.421 10.519 1.00 87.19 95 ILE A O 1
ATOM 734 N N . VAL A 1 96 ? -14.880 -8.117 10.200 1.00 84.31 96 VAL A N 1
ATOM 735 C CA . VAL A 1 96 ? -14.758 -7.686 11.601 1.00 84.31 96 VAL A CA 1
ATOM 736 C C . VAL A 1 96 ? -16.028 -6.990 12.084 1.00 84.31 96 VAL A C 1
ATOM 738 O O . VAL A 1 96 ? -16.519 -7.319 13.157 1.00 84.31 96 VAL A O 1
ATOM 741 N N . ARG A 1 97 ? -16.623 -6.093 11.285 1.00 81.62 97 ARG A N 1
ATOM 742 C CA . ARG A 1 97 ? -17.920 -5.475 11.620 1.00 81.62 97 ARG A CA 1
ATOM 743 C C . ARG A 1 97 ? -19.012 -6.520 11.832 1.00 81.62 97 ARG A C 1
ATOM 745 O O . ARG A 1 97 ? -19.831 -6.369 12.731 1.00 81.62 97 ARG A O 1
ATOM 752 N N . ARG A 1 98 ? -19.050 -7.556 10.989 1.00 83.62 98 ARG A N 1
ATOM 753 C CA . ARG A 1 98 ? -20.041 -8.628 11.100 1.00 83.62 98 ARG A CA 1
ATOM 754 C C . ARG A 1 98 ? -19.816 -9.473 12.350 1.00 83.62 98 ARG A C 1
ATOM 756 O O . ARG A 1 98 ? -20.788 -9.761 13.034 1.00 83.62 98 ARG A O 1
ATOM 763 N N . GLU A 1 99 ? -18.575 -9.847 12.639 1.00 84.44 99 GLU A N 1
ATOM 764 C CA . GLU A 1 99 ? -18.241 -10.654 13.817 1.00 84.44 99 GLU A CA 1
ATOM 765 C C . GLU A 1 99 ? -18.487 -9.879 15.117 1.00 84.44 99 GLU A C 1
ATOM 767 O O . GLU A 1 99 ? -19.144 -10.400 16.009 1.00 84.44 99 GLU A O 1
ATOM 772 N N . LEU A 1 100 ? -18.085 -8.606 15.199 1.00 80.81 100 LEU A N 1
ATOM 773 C CA . LEU A 1 100 ? -18.332 -7.762 16.380 1.00 80.81 100 LEU A CA 1
ATOM 774 C C . LEU A 1 100 ? -19.821 -7.454 16.595 1.00 80.81 100 LEU A C 1
ATOM 776 O O . LEU A 1 100 ? -20.243 -7.216 17.720 1.00 80.81 100 LEU A O 1
ATOM 780 N N . ALA A 1 101 ? -20.636 -7.482 15.537 1.00 77.12 101 ALA A N 1
ATOM 781 C CA . ALA A 1 101 ? -22.090 -7.399 15.669 1.00 77.12 101 ALA A CA 1
ATOM 782 C C . ALA A 1 101 ? -22.724 -8.696 16.211 1.00 77.12 101 ALA A C 1
ATOM 784 O O . ALA A 1 101 ? -23.868 -8.665 16.664 1.00 77.12 101 ALA A O 1
ATOM 785 N N . ILE A 1 102 ? -22.019 -9.830 16.127 1.00 80.12 102 ILE A N 1
ATOM 786 C CA . ILE A 1 102 ? -22.469 -11.138 16.623 1.00 80.12 102 ILE A CA 1
ATOM 787 C C . ILE A 1 102 ? -21.945 -11.384 18.045 1.00 80.12 102 ILE A C 1
ATOM 789 O O . ILE A 1 102 ? -22.687 -11.920 18.867 1.00 80.12 102 ILE A O 1
ATOM 793 N N . ASP A 1 103 ? -20.702 -10.989 18.334 1.00 77.25 103 ASP A N 1
ATOM 794 C CA . ASP A 1 103 ? -20.029 -11.231 19.609 1.00 77.25 103 ASP A CA 1
ATOM 795 C C . ASP A 1 103 ? -19.374 -9.960 20.185 1.00 77.25 103 ASP A C 1
ATOM 797 O O . ASP A 1 103 ? -18.271 -9.553 19.810 1.00 77.25 103 ASP A O 1
ATOM 801 N N . SER A 1 104 ? -20.063 -9.357 21.154 1.00 72.25 104 SER A N 1
ATOM 802 C CA . SER A 1 104 ? -19.620 -8.168 21.893 1.00 72.25 104 SER A CA 1
ATOM 803 C C . SER A 1 104 ? -18.574 -8.449 22.982 1.00 72.25 104 SER A C 1
ATOM 805 O O . SER A 1 104 ? -18.084 -7.510 23.613 1.00 72.25 104 SER A O 1
ATOM 807 N N . THR A 1 105 ? -18.215 -9.710 23.250 1.00 71.56 105 THR A N 1
ATOM 808 C CA . THR A 1 105 ? -17.317 -10.053 24.372 1.00 71.56 105 THR A CA 1
ATOM 809 C C . THR A 1 105 ? -15.907 -9.490 24.197 1.00 71.56 105 THR A C 1
ATOM 811 O O . THR A 1 105 ? -15.297 -9.042 25.166 1.00 71.56 105 THR A O 1
ATOM 814 N N . VAL A 1 106 ? -15.425 -9.395 22.954 1.00 72.44 106 VAL A N 1
ATOM 815 C CA . VAL A 1 106 ? -14.107 -8.834 22.609 1.00 72.44 106 VAL A CA 1
ATOM 816 C C . VAL A 1 106 ? -13.967 -7.373 23.061 1.00 72.44 106 VAL A C 1
ATOM 818 O O . VAL A 1 106 ? -12.884 -6.933 23.448 1.00 72.44 106 VAL A O 1
ATOM 821 N N . VAL A 1 107 ? -15.066 -6.612 23.070 1.00 74.38 107 VAL A N 1
ATOM 822 C CA . VAL A 1 107 ? -15.065 -5.204 23.502 1.00 74.38 107 VAL A CA 1
ATOM 823 C C . VAL A 1 107 ? -14.759 -5.085 24.987 1.00 74.38 107 VAL A C 1
ATOM 825 O O . VAL A 1 107 ? -14.076 -4.148 25.397 1.00 74.38 107 VAL A O 1
ATOM 828 N N . ALA A 1 108 ? -15.219 -6.041 25.795 1.00 73.06 108 ALA A N 1
ATOM 829 C CA . ALA A 1 108 ? -14.983 -6.026 27.230 1.00 73.06 108 ALA A CA 1
ATOM 830 C C . ALA A 1 108 ? -13.493 -6.142 27.567 1.00 73.06 108 ALA A C 1
ATOM 832 O O . ALA A 1 108 ? -13.002 -5.376 28.400 1.00 73.06 108 ALA A O 1
ATOM 833 N N . ASP A 1 109 ? -12.764 -7.006 26.864 1.00 72.81 109 ASP A N 1
ATOM 834 C CA . ASP A 1 109 ? -11.321 -7.170 27.047 1.00 72.81 109 ASP A CA 1
ATOM 835 C C . ASP A 1 109 ? -10.545 -5.924 26.605 1.00 72.81 109 ASP A C 1
ATOM 837 O O . ASP A 1 109 ? -9.667 -5.442 27.325 1.00 72.81 109 ASP A O 1
ATOM 841 N N . ILE A 1 110 ? -10.911 -5.343 25.456 1.00 74.62 110 ILE A N 1
ATOM 842 C CA . ILE A 1 110 ? -10.287 -4.114 24.945 1.00 74.62 110 ILE A CA 1
ATOM 843 C C . ILE A 1 110 ? -10.513 -2.956 25.917 1.00 74.62 110 ILE A C 1
ATOM 845 O O . ILE A 1 110 ? -9.574 -2.225 26.241 1.00 74.62 110 ILE A O 1
ATOM 849 N N . VAL A 1 111 ? -11.742 -2.793 26.415 1.00 75.31 111 VAL A N 1
ATOM 850 C CA . VAL A 1 111 ? -12.060 -1.765 27.408 1.00 75.31 111 VAL A CA 1
ATOM 851 C C . VAL A 1 111 ? -11.277 -2.024 28.692 1.00 75.31 111 VAL A C 1
ATOM 853 O O . VAL A 1 111 ? -10.639 -1.100 29.182 1.00 75.31 111 VAL A O 1
ATOM 856 N N . ALA A 1 112 ? -11.216 -3.255 29.206 1.00 72.06 112 ALA A N 1
ATOM 857 C CA . ALA A 1 112 ? -10.423 -3.580 30.396 1.00 72.06 112 ALA A CA 1
ATOM 858 C C . ALA A 1 112 ? -8.926 -3.253 30.216 1.00 72.06 112 ALA A C 1
ATOM 860 O O . ALA A 1 112 ? -8.284 -2.689 31.110 1.00 72.06 112 ALA A O 1
ATOM 861 N N . GLN A 1 113 ? -8.366 -3.528 29.037 1.00 70.06 113 GLN A N 1
ATOM 862 C CA . GLN A 1 113 ? -6.975 -3.220 28.718 1.00 70.06 113 GLN A CA 1
ATOM 863 C C . GLN A 1 113 ? -6.733 -1.707 28.580 1.00 70.06 113 GLN A C 1
ATOM 865 O O . GLN A 1 113 ? -5.766 -1.181 29.144 1.00 70.06 113 GLN A O 1
ATOM 870 N N . ALA A 1 114 ? -7.634 -0.980 27.915 1.00 69.94 114 ALA A N 1
ATOM 871 C CA . ALA A 1 114 ? -7.589 0.479 27.825 1.00 69.94 114 ALA A CA 1
ATOM 872 C C . ALA A 1 114 ? -7.701 1.122 29.215 1.00 69.94 114 ALA A C 1
ATOM 874 O O . ALA A 1 114 ? -6.923 2.015 29.553 1.00 69.94 114 ALA A O 1
ATOM 875 N N . MET A 1 115 ? -8.599 0.604 30.055 1.00 67.88 115 MET A N 1
ATOM 876 C CA . MET A 1 115 ? -8.776 1.024 31.442 1.00 67.88 115 MET A CA 1
ATOM 877 C C . MET A 1 115 ? -7.500 0.821 32.251 1.00 67.88 115 MET A C 1
ATOM 879 O O . MET A 1 115 ? -7.062 1.763 32.898 1.00 67.88 115 MET A O 1
ATOM 883 N N . SER A 1 116 ? -6.847 -0.344 32.180 1.00 67.25 116 SER A N 1
ATOM 884 C CA . SER A 1 116 ? -5.595 -0.582 32.923 1.00 67.25 116 SER A CA 1
ATOM 885 C C . SER A 1 116 ? -4.458 0.368 32.514 1.00 67.25 116 SER A C 1
ATOM 887 O O . SER A 1 116 ? -3.632 0.755 33.344 1.00 67.25 116 SER A O 1
ATOM 889 N N . THR A 1 117 ? -4.453 0.811 31.254 1.00 66.75 117 THR A N 1
ATOM 890 C CA . THR A 1 117 ? -3.484 1.783 30.730 1.00 66.75 117 THR A CA 1
ATOM 891 C C . THR A 1 117 ? -3.812 3.209 31.186 1.00 66.75 117 THR A C 1
ATOM 893 O O . THR A 1 117 ? -2.923 3.951 31.612 1.00 66.75 117 THR A O 1
ATOM 896 N N . LEU A 1 118 ? -5.093 3.585 31.140 1.00 65.56 118 LEU A N 1
ATOM 897 C CA . LEU A 1 118 ? -5.592 4.921 31.478 1.00 65.56 118 LEU A CA 1
ATOM 898 C C . LEU A 1 118 ? -5.794 5.140 32.985 1.00 65.56 118 LEU A C 1
ATOM 900 O O . LEU A 1 118 ? -5.872 6.285 33.419 1.00 65.56 118 LEU A O 1
ATOM 904 N N . TYR A 1 119 ? -5.809 4.079 33.798 1.00 59.72 119 TYR A N 1
ATOM 905 C CA . TYR A 1 119 ? -6.007 4.122 35.256 1.00 59.72 119 TYR A CA 1
ATOM 906 C C . TYR A 1 119 ? -5.023 5.059 35.983 1.00 59.72 119 TYR A C 1
ATOM 908 O O . TYR A 1 119 ? -5.315 5.598 37.056 1.00 59.72 119 TYR A O 1
ATOM 916 N N . LYS A 1 120 ? -3.855 5.297 35.374 1.00 63.00 120 LYS A N 1
ATOM 917 C CA . LYS A 1 120 ? -2.817 6.210 35.872 1.00 63.00 120 LYS A CA 1
ATOM 918 C C . LYS A 1 120 ? 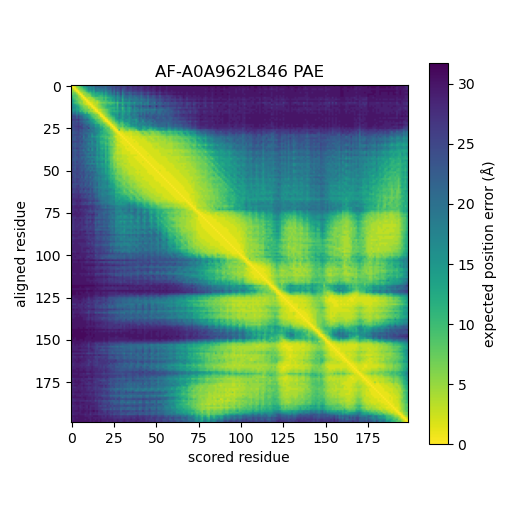-3.165 7.696 35.713 1.00 63.00 120 LYS A C 1
ATOM 920 O O . LYS A 1 120 ? -2.487 8.516 36.320 1.00 63.00 120 LYS A O 1
ATOM 925 N N . LEU A 1 121 ? -4.179 8.054 34.921 1.00 62.81 121 LEU A N 1
ATOM 926 C CA . LEU A 1 121 ? -4.632 9.438 34.769 1.00 62.81 121 LEU A CA 1
ATOM 927 C C . LEU A 1 121 ? -5.638 9.796 35.865 1.00 62.81 121 LEU A C 1
ATOM 929 O O . LEU A 1 121 ? -6.581 9.049 36.130 1.00 62.81 121 LEU A O 1
ATOM 933 N N . ASP A 1 122 ? -5.442 10.939 36.514 1.00 62.34 122 ASP A N 1
ATOM 934 C CA . ASP A 1 122 ? -6.374 11.466 37.510 1.00 62.34 122 ASP A CA 1
ATOM 935 C C . ASP A 1 122 ? -7.531 12.213 36.838 1.00 62.34 122 ASP A C 1
ATOM 937 O O . ASP A 1 122 ? -7.319 13.058 35.969 1.00 62.34 122 ASP A O 1
ATOM 941 N N . GLY A 1 123 ? -8.765 11.893 37.240 1.00 66.56 123 GLY A N 1
ATOM 942 C CA . GLY A 1 123 ? -9.980 12.525 36.726 1.00 66.56 123 GLY A CA 1
ATOM 943 C C . GLY A 1 123 ? -11.158 11.563 36.570 1.00 66.56 123 GLY A C 1
ATOM 944 O O . GLY A 1 123 ? -11.013 10.349 36.703 1.00 66.56 123 GLY A O 1
ATOM 945 N N . GLU A 1 124 ? -12.333 12.131 36.291 1.00 76.31 124 GLU A N 1
ATOM 946 C CA . GLU A 1 124 ? -13.528 11.371 35.920 1.00 76.31 124 GLU A CA 1
ATOM 947 C C . GLU A 1 124 ? -13.387 10.843 34.487 1.00 76.31 124 GLU A C 1
ATOM 949 O O . GLU A 1 124 ? -13.081 11.599 33.562 1.00 76.31 124 GLU A O 1
ATOM 954 N N . LEU A 1 125 ? -13.603 9.542 34.305 1.00 80.75 125 LEU A N 1
ATOM 955 C CA . LEU A 1 125 ? -13.484 8.878 33.011 1.00 80.75 125 LEU A CA 1
ATOM 956 C C . LEU A 1 125 ? -14.869 8.546 32.455 1.00 80.75 125 LEU A C 1
ATOM 958 O O . LEU A 1 125 ? -15.642 7.844 33.101 1.00 80.75 125 LEU A O 1
ATOM 962 N N . VAL A 1 126 ? -15.176 8.992 31.242 1.00 87.38 126 VAL A N 1
ATOM 963 C CA . VAL A 1 126 ? -16.441 8.670 30.573 1.00 87.38 126 VAL A CA 1
ATOM 964 C C . VAL A 1 126 ? -16.159 7.795 29.361 1.00 87.38 126 VAL A C 1
ATOM 966 O O . VAL A 1 126 ? -15.412 8.195 28.470 1.00 87.38 126 VAL A O 1
ATOM 969 N N . VAL A 1 127 ? -16.757 6.607 29.327 1.00 87.88 127 VAL A N 1
ATOM 970 C CA . VAL A 1 127 ? -16.609 5.644 28.232 1.00 87.88 127 VAL A CA 1
ATOM 971 C C . VAL A 1 127 ? -17.935 5.547 27.488 1.00 87.88 127 VAL A C 1
ATOM 973 O O . VAL A 1 127 ? -18.952 5.183 28.075 1.00 87.88 127 VAL A O 1
ATOM 976 N N . PHE A 1 128 ? -17.923 5.880 26.203 1.00 90.44 128 PHE A N 1
ATOM 977 C CA . PHE A 1 128 ? -19.056 5.738 25.299 1.00 90.44 128 PHE A CA 1
ATOM 978 C C . PHE A 1 128 ? -18.962 4.396 24.581 1.00 90.44 128 PHE A C 1
ATOM 980 O O . PHE A 1 128 ? -17.910 4.057 24.032 1.00 90.44 128 PHE A O 1
ATOM 987 N N . LEU A 1 129 ? -20.052 3.636 24.608 1.00 91.00 129 LEU A N 1
ATOM 988 C CA . LEU A 1 129 ? -20.147 2.294 24.034 1.00 91.00 129 LEU A CA 1
ATOM 989 C C . LEU A 1 129 ? -21.497 2.110 23.353 1.00 91.00 129 LEU A C 1
ATOM 991 O O . LEU A 1 129 ? -22.487 2.729 23.751 1.00 91.00 129 LEU A O 1
ATOM 995 N N . ASN A 1 130 ? -21.559 1.194 22.390 1.00 90.56 130 ASN A N 1
ATOM 996 C CA . ASN A 1 130 ? -22.840 0.716 21.891 1.00 90.56 130 ASN A CA 1
ATOM 997 C C . ASN A 1 130 ? -23.652 0.076 23.046 1.00 90.56 130 ASN A C 1
ATOM 999 O O . ASN A 1 130 ? -23.056 -0.588 23.899 1.00 90.56 130 ASN A O 1
ATOM 1003 N N . PRO A 1 131 ? -24.992 0.222 23.094 1.00 88.44 131 PRO A N 1
ATOM 1004 C CA . PRO A 1 131 ? -25.817 -0.390 24.140 1.00 88.44 131 PRO A CA 1
ATOM 1005 C C . PRO A 1 131 ? -25.614 -1.905 24.321 1.00 88.44 131 PRO A C 1
ATOM 1007 O O . PRO A 1 131 ? -25.665 -2.391 25.452 1.00 88.44 131 PRO A O 1
ATOM 1010 N N . ALA A 1 132 ? -25.354 -2.648 23.236 1.00 83.88 132 ALA A N 1
ATOM 1011 C CA . ALA A 1 132 ? -25.078 -4.086 23.296 1.00 83.88 132 ALA A CA 1
ATOM 1012 C C . ALA A 1 132 ? -23.774 -4.386 24.057 1.00 83.88 132 ALA A C 1
ATOM 1014 O O . ALA A 1 132 ? -23.737 -5.257 24.928 1.00 83.88 132 ALA A O 1
ATOM 1015 N N . ASP A 1 133 ? -22.734 -3.593 23.799 1.00 86.31 133 ASP A N 1
ATOM 1016 C CA . ASP A 1 133 ? -21.423 -3.738 24.432 1.00 86.31 133 ASP A CA 1
ATOM 1017 C C . ASP A 1 133 ? -21.445 -3.221 25.878 1.00 86.31 133 ASP A C 1
ATOM 1019 O O . ASP A 1 133 ? -20.861 -3.820 26.779 1.00 86.31 133 ASP A O 1
ATOM 1023 N N . ALA A 1 134 ? -22.175 -2.133 26.138 1.00 86.69 134 ALA A N 1
ATOM 1024 C CA . ALA A 1 134 ? -22.296 -1.521 27.458 1.00 86.69 134 ALA A CA 1
ATOM 1025 C C . ALA A 1 134 ? -22.886 -2.475 28.508 1.00 86.69 134 ALA A C 1
ATOM 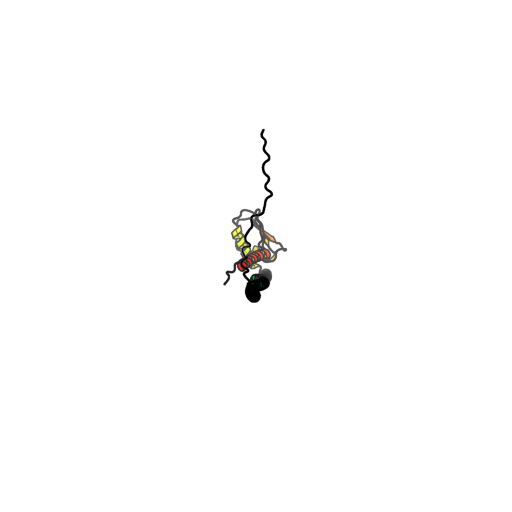1027 O O . ALA A 1 134 ? -22.505 -2.407 29.679 1.00 86.69 134 ALA A O 1
ATOM 1028 N N . ALA A 1 135 ? -23.813 -3.354 28.116 1.00 84.19 135 ALA A N 1
ATOM 1029 C CA . ALA A 1 135 ? -24.357 -4.380 29.002 1.00 84.19 135 ALA A CA 1
ATOM 1030 C C . ALA A 1 135 ? -23.279 -5.405 29.394 1.00 84.19 135 ALA A C 1
ATOM 1032 O O . ALA A 1 135 ? -23.048 -5.625 30.584 1.00 84.19 135 ALA A O 1
ATOM 1033 N N . CYS A 1 136 ? -22.557 -5.942 28.406 1.00 82.25 136 CYS A N 1
ATOM 1034 C CA . CYS A 1 136 ? -21.482 -6.915 28.615 1.00 82.25 136 CYS A CA 1
ATOM 1035 C C . CYS A 1 136 ? -20.350 -6.341 29.487 1.00 82.25 136 CYS A C 1
ATOM 1037 O O . CYS A 1 136 ? -19.928 -6.956 30.467 1.00 82.25 136 CYS A O 1
ATOM 1039 N N . VAL A 1 137 ? -19.915 -5.110 29.198 1.00 82.25 137 VAL A N 1
ATOM 1040 C CA . VAL A 1 137 ? -18.858 -4.429 29.960 1.00 82.25 137 VAL A CA 1
ATOM 1041 C C . VAL A 1 137 ? -19.290 -4.176 31.408 1.00 82.25 137 VAL A C 1
ATOM 1043 O O . VAL A 1 137 ? -18.489 -4.358 32.327 1.00 82.25 137 VAL A O 1
ATOM 1046 N N . ARG A 1 138 ? -20.549 -3.786 31.658 1.00 81.44 138 ARG A N 1
ATOM 1047 C CA . ARG A 1 138 ? -21.060 -3.588 33.028 1.00 81.44 138 ARG A CA 1
ATOM 1048 C C . ARG A 1 138 ? -21.023 -4.873 33.850 1.00 81.44 138 ARG A C 1
ATOM 1050 O O . ARG A 1 138 ? -20.601 -4.834 35.003 1.00 81.44 138 ARG A O 1
ATOM 1057 N N . GLU A 1 139 ? -21.425 -5.998 33.270 1.00 79.94 139 GLU A N 1
ATOM 1058 C CA . GLU A 1 139 ? -21.401 -7.294 33.956 1.00 79.94 139 GLU A CA 1
ATOM 1059 C C . GLU A 1 139 ? -19.970 -7.741 34.282 1.00 79.94 139 GLU A C 1
ATOM 1061 O O . GLU A 1 139 ? -19.669 -8.112 35.419 1.00 79.94 139 GLU A O 1
ATOM 1066 N N . LEU A 1 140 ? -19.061 -7.639 33.312 1.00 74.31 140 LEU A N 1
ATOM 1067 C CA . LEU A 1 140 ? -17.680 -8.105 33.454 1.00 74.31 140 LEU A CA 1
ATOM 1068 C C . LEU A 1 140 ? -16.873 -7.246 34.436 1.00 74.31 140 LEU A C 1
ATOM 1070 O O . LEU A 1 140 ? -16.042 -7.738 35.205 1.00 74.31 140 LEU A O 1
ATOM 1074 N N . THR A 1 141 ? -17.147 -5.945 34.452 1.00 71.75 141 THR A N 1
ATOM 1075 C CA . THR A 1 141 ? -16.499 -5.027 35.386 1.00 71.75 141 THR A CA 1
ATOM 1076 C C . THR A 1 141 ? -17.039 -5.140 36.813 1.00 71.75 141 THR A C 1
ATOM 1078 O O . THR A 1 141 ? -16.257 -5.039 37.759 1.00 71.75 141 THR A O 1
ATOM 1081 N N . ALA A 1 142 ? -18.330 -5.445 36.989 1.00 71.44 142 ALA A N 1
ATOM 1082 C CA . ALA A 1 142 ? -18.891 -5.789 38.296 1.00 71.44 142 ALA A CA 1
ATOM 1083 C C . ALA A 1 142 ? -18.294 -7.094 38.857 1.00 71.44 142 ALA A C 1
ATOM 1085 O O . ALA A 1 142 ? -18.087 -7.207 40.063 1.00 71.44 142 ALA A O 1
ATOM 1086 N N . ALA A 1 143 ? -17.983 -8.063 37.990 1.00 66.56 143 ALA A N 1
ATOM 1087 C CA . ALA A 1 143 ? -17.400 -9.345 38.383 1.00 66.56 143 ALA A CA 1
ATOM 1088 C C . ALA A 1 143 ? -15.895 -9.279 38.710 1.00 66.56 143 ALA A C 1
ATOM 1090 O O . ALA A 1 143 ? -15.412 -10.050 39.536 1.00 66.56 143 ALA A O 1
ATOM 1091 N N . SER A 1 1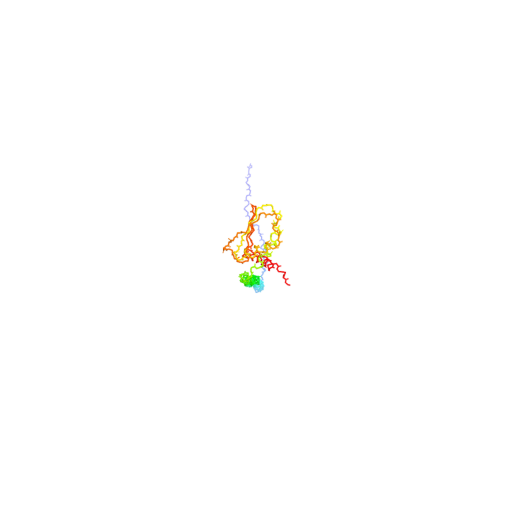44 ? -15.143 -8.385 38.062 1.00 63.97 144 SER A N 1
ATOM 1092 C CA . SER A 1 144 ? -13.675 -8.342 38.157 1.00 63.97 144 SER A CA 1
ATOM 1093 C C . SER A 1 144 ? -13.130 -7.436 39.267 1.00 63.97 144 SER A C 1
ATOM 1095 O O . SER A 1 144 ? -11.945 -7.525 39.580 1.00 63.97 144 SER A O 1
ATOM 1097 N N . GLY A 1 145 ? -13.950 -6.564 39.868 1.00 59.59 145 GLY A N 1
ATOM 1098 C CA . GLY A 1 145 ? -13.518 -5.663 40.952 1.00 59.59 145 GLY A CA 1
ATOM 1099 C C . GLY A 1 145 ? -12.450 -4.635 40.542 1.00 59.59 145 GLY A C 1
ATOM 1100 O O . GLY A 1 145 ? -11.938 -3.901 41.380 1.00 59.59 145 GLY A O 1
ATOM 1101 N N . VAL A 1 146 ? -12.124 -4.540 39.245 1.00 56.94 146 VAL A N 1
ATOM 1102 C CA . VAL A 1 146 ? -11.078 -3.662 38.671 1.00 56.94 146 VAL A CA 1
ATOM 1103 C C . VAL A 1 146 ? -11.361 -2.167 38.909 1.00 56.94 146 VAL A C 1
ATOM 1105 O O . VAL A 1 146 ? -10.494 -1.319 38.716 1.00 56.94 146 VAL A O 1
ATOM 1108 N N . LEU A 1 147 ? -12.575 -1.836 39.346 1.00 55.88 147 LEU A N 1
ATOM 1109 C CA . LEU A 1 147 ? -13.106 -0.479 39.438 1.00 55.88 147 LEU A CA 1
ATOM 1110 C C . LEU A 1 147 ? -13.114 0.113 40.848 1.00 55.88 147 LEU A C 1
ATOM 1112 O O . LEU A 1 147 ? -13.557 1.253 41.019 1.00 55.88 147 LEU A O 1
ATOM 1116 N N . ASP A 1 148 ? -12.651 -0.629 41.851 1.00 53.62 148 ASP A N 1
ATOM 1117 C CA . ASP A 1 148 ? -12.618 -0.156 43.231 1.00 53.62 148 ASP A CA 1
ATOM 1118 C C . ASP A 1 148 ? -11.563 0.959 43.383 1.00 53.62 148 ASP A C 1
ATOM 1120 O O . ASP A 1 148 ? -10.400 0.709 43.696 1.00 53.62 148 ASP A O 1
ATOM 1124 N N . GLY A 1 149 ? -11.957 2.219 43.139 1.00 56.25 149 GLY A N 1
ATOM 1125 C CA . GLY A 1 149 ? -11.133 3.387 43.485 1.00 56.25 149 GLY A CA 1
ATOM 1126 C C . GLY A 1 149 ? -11.260 4.669 42.650 1.00 56.25 149 GLY A C 1
ATOM 1127 O O . GLY A 1 149 ? -10.784 5.703 43.118 1.00 56.25 149 GLY A O 1
ATOM 1128 N N . LYS A 1 150 ? -11.886 4.677 41.460 1.00 61.69 150 LYS A N 1
ATOM 1129 C CA . LYS A 1 150 ? -12.051 5.902 40.632 1.00 61.69 150 LYS A CA 1
ATOM 1130 C C . LYS A 1 150 ? -13.458 6.051 40.040 1.00 61.69 150 LYS A C 1
ATOM 1132 O O . LYS A 1 150 ? -14.103 5.073 39.676 1.00 61.69 150 LYS A O 1
ATOM 1137 N N . SER A 1 151 ? -13.922 7.300 39.918 1.00 67.94 151 SER A N 1
ATOM 1138 C CA . SER A 1 151 ? -15.197 7.659 39.285 1.00 67.94 151 SER A CA 1
ATOM 1139 C C . SER A 1 151 ? -15.092 7.520 37.766 1.00 67.94 151 SER A C 1
ATOM 1141 O O . SER A 1 151 ? -14.525 8.381 37.091 1.00 67.94 151 SER A O 1
ATOM 1143 N N . TRP A 1 152 ? -15.634 6.438 37.226 1.00 78.38 152 TRP A N 1
ATOM 1144 C CA . TRP A 1 152 ? -15.808 6.263 35.790 1.00 78.38 152 TRP A CA 1
ATOM 1145 C C . TRP A 1 152 ? -17.288 6.013 35.484 1.00 78.38 152 TRP A C 1
ATOM 1147 O O . TRP A 1 152 ? -18.046 5.553 36.343 1.00 78.38 152 TRP A O 1
ATOM 1157 N N . LYS A 1 153 ? -17.716 6.351 34.271 1.00 83.00 153 LYS A N 1
ATOM 1158 C CA . LYS A 1 153 ? -19.110 6.277 33.841 1.00 83.00 153 LYS A CA 1
ATOM 1159 C C . LYS A 1 153 ? -19.199 5.694 32.440 1.00 83.00 153 LYS A C 1
ATOM 1161 O O . LYS A 1 153 ? -18.563 6.203 31.520 1.00 83.00 153 LYS A O 1
ATOM 1166 N N . ILE A 1 154 ? -20.045 4.682 32.271 1.00 86.69 154 ILE A N 1
ATOM 1167 C CA . ILE A 1 154 ? -20.447 4.207 30.946 1.00 86.69 154 ILE A CA 1
ATOM 1168 C C . ILE A 1 154 ? -21.616 5.057 30.453 1.00 86.69 154 ILE A C 1
ATOM 1170 O O . ILE A 1 154 ? -22.585 5.286 31.183 1.00 86.69 154 ILE A O 1
ATOM 1174 N N . VAL A 1 155 ? -21.519 5.518 29.213 1.00 90.56 155 VAL A N 1
ATOM 1175 C CA . VAL A 1 155 ? -22.595 6.179 28.481 1.00 90.56 155 VAL A CA 1
ATOM 1176 C C . VAL A 1 155 ? -22.916 5.339 27.255 1.00 90.56 155 VAL A C 1
ATOM 1178 O O . VAL A 1 155 ? -22.036 4.985 26.477 1.00 90.56 155 VAL A O 1
ATOM 1181 N N . GLU A 1 156 ? -24.188 5.005 27.099 1.00 92.81 156 GLU A N 1
ATOM 1182 C CA . GLU A 1 156 ? -24.670 4.264 25.939 1.00 92.81 156 GLU A CA 1
ATOM 1183 C C . GLU A 1 156 ? -24.872 5.229 24.767 1.00 92.81 156 GLU A C 1
ATOM 1185 O O . GLU A 1 156 ? -25.595 6.220 24.889 1.00 92.81 156 GLU A O 1
ATOM 1190 N N . ASP A 1 157 ? -24.232 4.940 23.638 1.00 91.69 157 ASP A N 1
ATOM 1191 C CA . ASP A 1 157 ? -24.321 5.709 22.402 1.00 91.69 157 ASP A CA 1
ATOM 1192 C C . ASP A 1 157 ? -24.638 4.772 21.230 1.00 91.69 157 ASP A C 1
ATOM 1194 O O . ASP A 1 157 ? -23.804 3.991 20.773 1.00 91.69 157 ASP A O 1
ATOM 1198 N N . ALA A 1 158 ? -25.874 4.852 20.735 1.00 88.50 158 ALA A N 1
ATOM 1199 C CA . ALA A 1 158 ? -26.351 4.035 19.622 1.00 88.50 158 ALA A CA 1
ATOM 1200 C C . ALA A 1 158 ? -25.790 4.465 18.253 1.00 88.50 158 ALA A C 1
ATOM 1202 O O . ALA A 1 158 ? -26.016 3.767 17.266 1.00 88.50 158 ALA A O 1
ATOM 1203 N N . SER A 1 159 ? -25.087 5.602 18.168 1.00 88.94 159 SER A N 1
ATOM 1204 C CA . SER A 1 159 ? -24.391 6.016 16.945 1.00 88.94 159 SER A CA 1
ATOM 1205 C C . SER A 1 159 ? -23.072 5.267 16.727 1.00 88.94 159 SER A C 1
ATOM 1207 O O . SER A 1 159 ? -22.573 5.228 15.602 1.00 88.94 159 SER A O 1
ATOM 1209 N N . LEU A 1 160 ? -22.532 4.633 17.775 1.00 86.94 160 LEU A N 1
ATOM 1210 C CA . LEU A 1 160 ? -21.329 3.812 17.694 1.00 86.94 160 LEU A CA 1
ATOM 1211 C C . LEU A 1 160 ? -21.653 2.412 17.172 1.00 86.94 160 LEU A C 1
ATOM 1213 O O . LEU A 1 160 ? -22.580 1.749 17.646 1.00 86.94 160 LEU A O 1
ATOM 1217 N N . SER A 1 161 ? -20.846 1.939 16.221 1.00 84.50 161 SER A N 1
ATOM 1218 C CA . SER A 1 161 ? -20.871 0.544 15.779 1.00 84.50 161 SER A CA 1
ATOM 1219 C C . SER A 1 161 ? -20.547 -0.394 16.957 1.00 84.50 161 SER A C 1
ATOM 1221 O O . SER A 1 161 ? -19.638 -0.069 17.729 1.00 84.50 161 SER A O 1
ATOM 1223 N N . PRO A 1 162 ? -21.217 -1.560 17.083 1.00 85.19 162 PRO A N 1
ATOM 1224 C CA . PRO A 1 162 ? -20.787 -2.612 18.005 1.00 85.19 162 PRO A CA 1
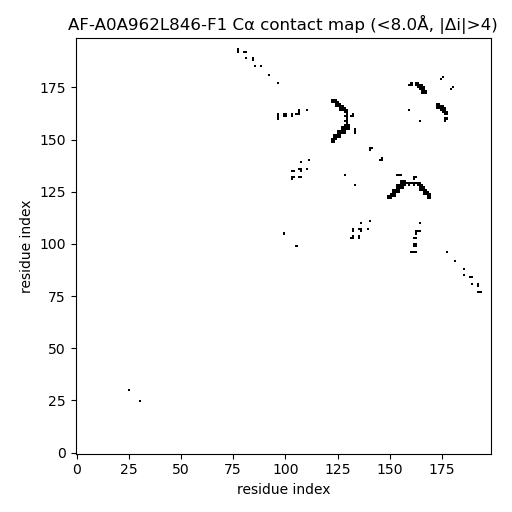ATOM 1225 C C . PRO A 1 162 ? -19.310 -2.934 17.782 1.00 85.19 162 PRO A C 1
ATOM 1227 O O . PRO A 1 162 ? -18.859 -2.978 16.632 1.00 85.19 162 PRO A O 1
ATOM 1230 N N . GLY A 1 163 ? -18.544 -3.104 18.856 1.00 81.56 163 GLY A N 1
ATOM 1231 C CA . GLY A 1 163 ? -17.093 -3.255 18.752 1.00 81.56 163 GLY A CA 1
ATOM 1232 C C . GLY A 1 163 ? -16.285 -1.993 19.056 1.00 81.56 163 GLY A C 1
ATOM 1233 O O . GLY A 1 163 ? -15.094 -2.079 19.348 1.00 81.56 163 GLY A O 1
ATOM 1234 N N . GLY A 1 164 ? -16.906 -0.816 18.938 1.00 84.69 164 GLY A N 1
ATOM 1235 C CA . GLY A 1 164 ? -16.245 0.479 19.077 1.00 84.69 164 GLY A CA 1
ATOM 1236 C C . GLY A 1 164 ? -16.421 1.094 20.462 1.00 84.69 164 GLY A C 1
ATOM 1237 O O . GLY A 1 164 ? -17.473 0.968 21.087 1.00 84.69 164 GLY A O 1
ATOM 1238 N N . CYS A 1 165 ? -15.407 1.828 20.921 1.00 87.00 165 CYS A N 1
ATOM 1239 C CA . CYS A 1 165 ? -15.497 2.622 22.143 1.00 87.00 165 CYS A CA 1
ATOM 1240 C C . CYS A 1 165 ? -14.928 4.026 21.942 1.00 87.00 165 CYS A C 1
ATOM 1242 O O . CYS A 1 165 ? -14.032 4.242 21.130 1.00 87.00 165 CYS A O 1
ATOM 1244 N N . GLN A 1 166 ? -15.426 4.996 22.700 1.00 89.00 166 GLN A N 1
ATOM 1245 C CA . GLN A 1 166 ? -14.774 6.298 22.818 1.00 89.00 166 GLN A CA 1
ATOM 1246 C C . GLN A 1 166 ? -14.544 6.607 24.283 1.00 89.00 166 GLN A C 1
ATOM 1248 O O . GLN A 1 166 ? -15.423 6.410 25.119 1.00 89.00 166 GLN A O 1
ATOM 1253 N N . VAL A 1 167 ? -13.359 7.105 24.606 1.00 86.50 167 VAL A N 1
ATOM 1254 C CA . VAL A 1 167 ? -12.970 7.384 25.983 1.00 86.50 167 VAL A CA 1
ATOM 1255 C C . VAL A 1 167 ? -12.674 8.864 26.124 1.00 86.50 167 VAL A C 1
ATOM 1257 O O . VAL A 1 167 ? -11.829 9.418 25.424 1.00 86.50 167 VAL A O 1
ATOM 1260 N N . LYS A 1 168 ? -13.369 9.515 27.052 1.00 86.31 168 LYS A N 1
ATOM 1261 C CA . LYS A 1 168 ? -13.224 10.937 27.342 1.00 86.31 168 LYS A CA 1
ATOM 1262 C C . LYS A 1 168 ? -12.749 11.134 28.775 1.00 86.31 168 LYS A C 1
ATOM 1264 O O . LYS A 1 168 ? -13.347 10.618 29.716 1.00 86.31 168 LYS A O 1
ATOM 1269 N N . THR A 1 169 ? -11.698 11.924 28.927 1.00 83.38 169 THR A N 1
ATOM 1270 C CA . THR A 1 169 ? -11.228 12.464 30.207 1.00 83.38 169 THR A CA 1
ATOM 1271 C C . THR A 1 169 ? -11.362 13.996 30.181 1.00 83.38 169 THR A C 1
ATOM 1273 O O . THR A 1 169 ? -11.684 14.569 29.134 1.00 83.38 169 THR A O 1
ATOM 1276 N N . PRO A 1 170 ? -11.104 14.709 31.293 1.00 81.81 170 PRO A N 1
ATOM 1277 C CA . PRO A 1 170 ? -11.098 16.172 31.290 1.00 81.81 170 PRO A CA 1
ATOM 1278 C C . PRO A 1 170 ? -10.036 16.787 30.365 1.00 81.81 170 PRO A C 1
ATOM 1280 O O . PRO A 1 170 ? -10.197 17.924 29.929 1.00 81.81 170 PRO A O 1
ATOM 1283 N N . THR A 1 171 ? -8.952 16.060 30.074 1.00 80.50 171 THR A N 1
ATOM 1284 C CA . THR A 1 171 ? -7.784 16.571 29.335 1.00 80.50 171 THR A CA 1
ATOM 1285 C C . THR A 1 171 ? -7.517 15.848 28.016 1.00 80.50 171 THR A C 1
ATOM 1287 O O . THR A 1 171 ? -6.687 16.308 27.235 1.00 80.50 171 THR A O 1
ATOM 1290 N N . SER A 1 172 ? -8.200 14.737 27.737 1.00 80.50 172 SER A N 1
ATOM 1291 C CA . SER A 1 172 ? -7.976 13.925 26.542 1.00 80.50 172 SER A CA 1
ATOM 1292 C C . SER A 1 172 ? -9.253 13.268 26.023 1.00 80.50 172 SER A C 1
ATOM 1294 O O . SER A 1 172 ? -10.223 13.042 26.748 1.00 80.50 172 SER A O 1
ATOM 1296 N N . PHE A 1 173 ? -9.227 12.940 24.737 1.00 85.00 173 PHE A N 1
ATOM 1297 C CA . PHE A 1 173 ? -10.245 12.150 24.066 1.00 85.00 173 PHE A CA 1
ATOM 1298 C C . PHE A 1 173 ? -9.545 11.097 23.213 1.00 85.00 173 PHE A C 1
ATOM 1300 O O . PHE A 1 173 ? -8.616 11.418 22.471 1.00 85.00 173 PHE A O 1
ATOM 1307 N N . VAL A 1 174 ? -9.971 9.848 23.349 1.00 83.56 174 VAL A N 1
ATOM 1308 C CA . VAL A 1 174 ? -9.450 8.707 22.603 1.00 83.56 174 VAL A CA 1
ATOM 1309 C C . VAL A 1 174 ? -10.606 8.092 21.831 1.00 83.56 174 VAL A C 1
ATOM 1311 O O . VAL A 1 174 ? -11.578 7.624 22.426 1.00 83.56 174 VAL A O 1
ATOM 1314 N N . ASP A 1 175 ? -10.489 8.098 20.508 1.00 83.69 175 ASP A N 1
ATOM 1315 C CA . ASP A 1 175 ? -11.436 7.448 19.608 1.00 83.69 175 ASP A CA 1
ATOM 1316 C C . ASP A 1 175 ? -10.951 6.028 19.302 1.00 83.69 175 ASP A C 1
ATOM 1318 O O . ASP A 1 175 ? -9.991 5.827 18.557 1.00 83.69 175 ASP A O 1
ATOM 1322 N N . GLY A 1 176 ? -11.597 5.052 19.932 1.00 81.44 176 GLY A N 1
ATOM 1323 C CA . GLY A 1 176 ? -11.398 3.626 19.708 1.00 81.44 176 GLY A CA 1
ATOM 1324 C C . GLY A 1 176 ? -12.483 3.020 18.820 1.00 81.44 176 GLY A C 1
ATOM 1325 O O . GLY A 1 176 ? -12.731 1.819 18.921 1.00 81.44 176 GLY A O 1
ATOM 1326 N N . SER A 1 177 ? -13.161 3.810 17.980 1.00 84.25 177 SER A N 1
ATOM 1327 C CA . SER A 1 177 ? -14.098 3.279 16.987 1.00 84.25 177 SER A CA 1
ATOM 1328 C C . SER A 1 177 ? -13.412 2.268 16.065 1.00 84.25 177 SER A C 1
ATOM 1330 O O . SER A 1 177 ? -12.222 2.378 15.753 1.00 84.25 177 SER A O 1
ATOM 1332 N N . VAL A 1 178 ? -14.170 1.268 15.609 1.00 82.44 178 VAL A N 1
ATOM 1333 C CA . VAL A 1 178 ? -13.666 0.238 14.684 1.00 82.44 178 VAL A CA 1
ATOM 1334 C C . VAL A 1 178 ? -13.135 0.895 13.409 1.00 82.44 178 VAL A C 1
ATOM 1336 O O . VAL A 1 178 ? -12.109 0.493 12.867 1.00 82.44 178 VAL A O 1
ATOM 1339 N N . GLU A 1 179 ? -13.800 1.956 12.960 1.00 83.19 179 GLU A N 1
ATOM 1340 C CA . GLU A 1 179 ? -13.396 2.804 11.848 1.00 83.19 179 GLU A CA 1
ATOM 1341 C C . GLU A 1 179 ? -11.991 3.374 12.056 1.00 83.19 179 GLU A C 1
ATOM 1343 O O . GLU A 1 179 ? -11.135 3.209 11.183 1.00 83.19 179 GLU A O 1
ATOM 1348 N N . LYS A 1 180 ? -11.730 3.988 13.218 1.00 85.56 180 LYS A N 1
ATOM 1349 C CA . LYS A 1 180 ? -10.434 4.606 13.503 1.00 85.56 180 LYS A CA 1
ATOM 1350 C C . LYS A 1 180 ? -9.324 3.576 13.669 1.00 85.56 180 LYS A C 1
ATOM 1352 O O . LYS A 1 180 ? -8.224 3.778 13.158 1.00 85.56 180 LYS A O 1
ATOM 1357 N N . GLN A 1 181 ? -9.609 2.458 14.334 1.00 82.44 181 GLN A N 1
A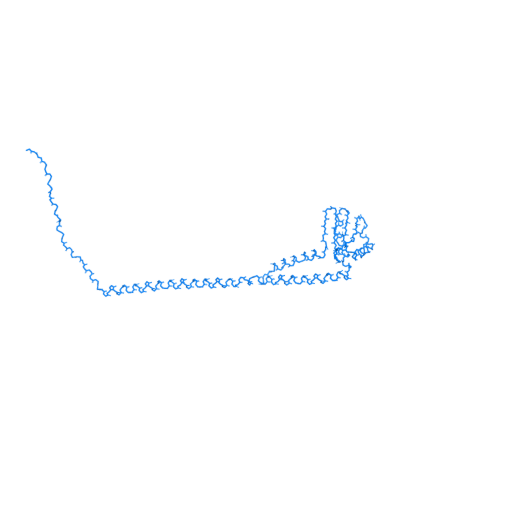TOM 1358 C CA . GLN A 1 181 ? -8.643 1.367 14.481 1.00 82.44 181 GLN A CA 1
ATOM 1359 C C . GLN A 1 181 ? -8.237 0.792 13.117 1.00 82.44 181 GLN A C 1
ATOM 1361 O O . GLN A 1 181 ? -7.049 0.621 12.846 1.00 82.44 181 GLN A O 1
ATOM 1366 N N . MET A 1 182 ? -9.207 0.563 12.228 1.00 83.88 182 MET A N 1
ATOM 1367 C CA . MET A 1 182 ? -8.945 0.066 10.874 1.00 83.88 182 MET A CA 1
ATOM 1368 C C . MET A 1 182 ? -8.167 1.073 10.026 1.00 83.88 182 MET A C 1
ATOM 1370 O O . MET A 1 182 ? -7.291 0.668 9.269 1.00 83.88 182 MET A O 1
ATOM 1374 N N . GLU A 1 183 ? -8.432 2.375 10.169 1.00 85.25 183 GLU A N 1
ATOM 1375 C CA . GLU A 1 183 ? -7.669 3.424 9.481 1.00 85.25 183 GLU A CA 1
ATOM 1376 C C . GLU A 1 183 ? -6.184 3.401 9.877 1.00 85.25 183 GLU A C 1
ATOM 1378 O O . GLU A 1 183 ? -5.313 3.461 9.011 1.00 85.25 183 GLU A O 1
ATOM 1383 N N . VAL A 1 184 ? -5.884 3.254 11.172 1.00 86.62 184 VAL A N 1
ATOM 1384 C CA . VAL A 1 184 ? -4.500 3.157 11.667 1.00 86.62 184 VAL A CA 1
ATOM 1385 C C . VAL A 1 184 ? -3.812 1.896 11.141 1.00 86.62 184 VAL A C 1
ATOM 1387 O O . VAL A 1 184 ? -2.673 1.961 10.680 1.00 86.62 184 VAL A O 1
ATOM 1390 N N . ILE A 1 185 ? -4.500 0.750 11.165 1.00 86.12 185 ILE A N 1
ATOM 1391 C CA . ILE A 1 185 ? -3.966 -0.507 10.618 1.00 86.12 185 ILE A CA 1
ATOM 1392 C C . ILE A 1 185 ? -3.701 -0.365 9.113 1.00 86.12 185 ILE A C 1
ATOM 1394 O O . ILE A 1 185 ? -2.667 -0.819 8.626 1.00 86.12 185 ILE A O 1
ATOM 1398 N N . PHE A 1 186 ? -4.608 0.284 8.383 1.00 84.38 186 PHE A N 1
ATOM 1399 C CA . PHE A 1 186 ? -4.483 0.520 6.949 1.00 84.38 186 PHE A CA 1
ATOM 1400 C C . PHE A 1 186 ? -3.284 1.403 6.604 1.00 84.38 186 PHE A C 1
ATOM 1402 O O . PHE A 1 186 ? -2.521 1.050 5.706 1.00 84.38 186 PHE A O 1
ATOM 1409 N N . ALA A 1 187 ? -3.088 2.504 7.334 1.00 85.38 187 ALA A N 1
ATOM 1410 C CA . ALA A 1 187 ? -1.933 3.379 7.155 1.00 85.38 187 ALA A CA 1
ATOM 1411 C C . ALA A 1 187 ? -0.619 2.606 7.350 1.00 85.38 187 ALA A C 1
ATOM 1413 O O . ALA A 1 187 ? 0.231 2.608 6.465 1.00 85.38 187 ALA A O 1
ATOM 1414 N N . ASN A 1 188 ? -0.514 1.836 8.437 1.00 86.62 188 ASN A N 1
ATOM 1415 C CA . ASN A 1 188 ? 0.675 1.030 8.721 1.00 86.62 188 ASN A CA 1
ATOM 1416 C C . ASN A 1 188 ? 0.945 -0.037 7.645 1.00 86.62 188 ASN A C 1
ATOM 1418 O O . ASN A 1 188 ? 2.099 -0.320 7.332 1.00 86.62 188 ASN A O 1
ATOM 1422 N N . LEU A 1 189 ? -0.105 -0.649 7.089 1.00 84.75 189 LEU A N 1
ATOM 1423 C CA . LEU A 1 189 ? 0.027 -1.644 6.023 1.00 84.75 189 LEU A CA 1
ATOM 1424 C C . LEU A 1 189 ? 0.482 -1.024 4.701 1.00 84.75 189 LEU A C 1
ATOM 1426 O O . LEU A 1 189 ? 1.340 -1.602 4.042 1.00 84.75 189 LEU A O 1
ATOM 1430 N N . ILE A 1 190 ? -0.058 0.139 4.321 1.00 82.00 190 ILE A N 1
ATOM 1431 C CA . ILE A 1 190 ? 0.406 0.863 3.127 1.00 82.00 190 ILE A CA 1
ATOM 1432 C C . ILE A 1 190 ? 1.864 1.270 3.292 1.00 82.00 190 ILE A C 1
ATOM 1434 O O . ILE A 1 190 ? 2.657 1.023 2.388 1.00 82.00 190 ILE A O 1
ATOM 1438 N N . ASP A 1 191 ? 2.227 1.827 4.446 1.00 83.38 191 ASP A N 1
ATOM 1439 C CA . ASP A 1 191 ? 3.606 2.221 4.722 1.00 83.38 191 ASP A CA 1
ATOM 1440 C C . ASP A 1 191 ? 4.548 1.011 4.653 1.00 83.38 191 ASP A C 1
ATOM 1442 O O . ASP A 1 191 ? 5.660 1.110 4.136 1.00 83.38 191 ASP A O 1
ATOM 1446 N N . ALA A 1 192 ? 4.110 -0.160 5.122 1.00 80.25 192 ALA A N 1
ATOM 1447 C CA . ALA A 1 192 ? 4.875 -1.396 4.989 1.00 80.25 192 ALA A CA 1
ATOM 1448 C C . ALA A 1 192 ? 5.004 -1.860 3.526 1.00 80.25 192 ALA A C 1
ATOM 1450 O O . ALA A 1 192 ? 6.068 -2.338 3.140 1.00 80.25 192 ALA A O 1
ATOM 1451 N N . CYS A 1 193 ? 3.956 -1.707 2.707 1.00 73.50 193 CYS A N 1
ATOM 1452 C CA . CYS A 1 193 ? 3.999 -2.020 1.276 1.00 73.50 193 CYS A CA 1
ATOM 1453 C C . CYS A 1 193 ? 4.922 -1.073 0.496 1.00 73.50 193 CYS A C 1
ATOM 1455 O O . CYS A 1 193 ? 5.644 -1.525 -0.387 1.00 73.50 193 CYS A O 1
ATOM 1457 N N . ASP A 1 194 ? 4.934 0.217 0.830 1.00 72.75 194 ASP A N 1
ATOM 1458 C CA . ASP A 1 194 ? 5.795 1.208 0.175 1.00 72.75 194 ASP A CA 1
ATOM 1459 C C . ASP A 1 194 ? 7.285 1.024 0.556 1.00 72.75 194 ASP A C 1
ATOM 1461 O O . ASP A 1 194 ? 8.166 1.455 -0.183 1.00 72.75 194 ASP A O 1
ATOM 1465 N N . ASN A 1 195 ? 7.577 0.344 1.674 1.00 71.38 195 ASN A N 1
ATOM 1466 C CA . ASN A 1 195 ? 8.933 0.043 2.156 1.00 71.38 195 ASN A CA 1
ATOM 1467 C C . ASN A 1 195 ? 9.372 -1.415 1.910 1.00 71.38 195 ASN A C 1
ATOM 1469 O O . ASN A 1 195 ? 10.282 -1.910 2.585 1.00 71.38 195 ASN A O 1
ATOM 1473 N N . LEU A 1 196 ? 8.737 -2.126 0.973 1.00 59.41 196 LEU A N 1
ATOM 1474 C CA . LEU A 1 196 ? 9.178 -3.469 0.597 1.00 59.41 196 LEU A CA 1
ATOM 1475 C C . LEU A 1 196 ? 10.605 -3.398 0.017 1.00 59.41 196 LEU A C 1
ATOM 1477 O O . LEU A 1 196 ? 10.834 -2.639 -0.925 1.00 59.41 196 LEU A O 1
ATOM 1481 N N . PRO A 1 197 ? 11.575 -4.163 0.552 1.00 49.81 197 PRO A N 1
ATOM 1482 C CA . PRO A 1 197 ? 12.885 -4.264 -0.075 1.00 49.81 197 PRO A CA 1
ATOM 1483 C C . PRO A 1 197 ? 12.717 -4.865 -1.475 1.00 49.81 197 PRO A C 1
ATOM 1485 O O . PRO A 1 197 ? 12.049 -5.891 -1.625 1.00 49.81 197 PRO A O 1
ATOM 1488 N N . GLU A 1 198 ? 13.301 -4.225 -2.493 1.00 46.66 198 GLU A N 1
ATOM 1489 C CA . GLU A 1 198 ? 13.380 -4.823 -3.828 1.00 46.66 198 GLU A CA 1
ATOM 1490 C C . GLU A 1 198 ? 14.131 -6.172 -3.740 1.00 46.66 198 GLU A C 1
ATOM 1492 O O . GLU A 1 198 ? 15.122 -6.258 -3.003 1.00 46.66 198 GLU A O 1
ATOM 1497 N N . PRO A 1 199 ? 13.638 -7.230 -4.413 1.00 50.06 199 PRO A N 1
ATOM 1498 C CA . PRO A 1 199 ? 14.218 -8.573 -4.360 1.00 50.06 199 PRO A CA 1
ATOM 1499 C C . PRO A 1 199 ? 15.598 -8.690 -5.022 1.00 50.06 199 PRO A C 1
ATOM 1501 O O . PRO A 1 199 ? 15.867 -7.964 -6.006 1.00 50.06 199 PRO A O 1
#

Foldseek 3Di:
DDDDDDDPDPDDDPDDDPPPPPPPPDPPVVVVVVVVVVVVVVCVVVVVVVVVVVVVVVVVVVVVVVVVVCVVVVCVVLVVVLVVLVVVLVVVLVVVLVVLVVDLLVLLVVVLVVCVVCVPDDFEKEKEAAPVNLVNNVVVCVVPVSPPPHHYYYDHDNVARRVWMWMDGPVDIDGRGSVVVSVVVSVVVSVVSVPDPDD

pLDDT: mean 79.64, std 13.26, range [38.88, 97.12]

Mean predicted aligned error: 15.16 Å